Protein AF-A0A2J8LMY0-F1 (afdb_monomer)

Organism: Pan troglodytes (NCBI:txid9598)

Structure (mmCIF, N/CA/C/O backbone):
data_AF-A0A2J8LMY0-F1
#
_entry.id   AF-A0A2J8LMY0-F1
#
loop_
_atom_site.group_PDB
_atom_site.id
_atom_site.type_symbol
_atom_site.label_atom_id
_atom_site.label_alt_id
_atom_site.label_comp_id
_atom_site.label_asym_id
_atom_site.label_entity_id
_atom_site.label_seq_id
_atom_site.pdbx_PDB_ins_code
_atom_site.Cartn_x
_atom_site.Cartn_y
_atom_site.Cartn_z
_atom_site.occupancy
_atom_site.B_iso_or_equiv
_atom_site.auth_seq_id
_atom_site.auth_comp_id
_atom_site.auth_asym_id
_atom_site.auth_atom_id
_atom_site.pdbx_PDB_model_num
ATOM 1 N N . LEU A 1 1 ? -18.536 -4.451 24.486 1.00 71.19 1 LEU A N 1
ATOM 2 C CA . LEU A 1 1 ? -19.064 -3.081 24.301 1.00 71.19 1 LEU A CA 1
ATOM 3 C C . LEU A 1 1 ? -20.435 -3.113 23.632 1.00 71.19 1 LEU A C 1
ATOM 5 O O . LEU A 1 1 ? -21.391 -2.897 24.360 1.00 71.19 1 LEU A O 1
ATOM 9 N N . ARG A 1 2 ? -20.565 -3.546 22.365 1.00 78.44 2 ARG A N 1
ATOM 10 C CA . ARG A 1 2 ? -21.848 -3.739 21.642 1.00 78.44 2 ARG A CA 1
ATOM 11 C C . ARG A 1 2 ? -23.049 -4.192 22.504 1.00 78.44 2 ARG A C 1
ATOM 13 O O . ARG A 1 2 ? -24.012 -3.458 22.658 1.00 78.44 2 ARG A O 1
ATOM 20 N N . ARG A 1 3 ? -22.959 -5.348 23.184 1.00 76.62 3 ARG A N 1
ATOM 21 C CA . ARG A 1 3 ? -24.038 -5.885 24.060 1.00 76.62 3 ARG A CA 1
ATOM 22 C C . ARG A 1 3 ? -24.478 -4.977 25.230 1.00 76.62 3 ARG A C 1
ATOM 24 O O . ARG A 1 3 ? -25.461 -5.299 25.881 1.00 76.62 3 ARG A O 1
ATOM 31 N N . ARG A 1 4 ? -23.727 -3.919 25.552 1.00 79.25 4 ARG A N 1
ATOM 32 C CA . ARG A 1 4 ? -23.955 -3.019 26.699 1.00 79.25 4 ARG A CA 1
ATOM 33 C C . ARG A 1 4 ? -24.312 -1.586 26.284 1.00 79.25 4 ARG A C 1
ATOM 35 O O . ARG A 1 4 ? -24.899 -0.878 27.088 1.00 79.25 4 ARG A O 1
ATOM 42 N N . PHE A 1 5 ? -23.958 -1.179 25.062 1.00 80.38 5 PHE A N 1
ATOM 43 C CA . PHE A 1 5 ? -24.133 0.191 24.558 1.00 80.38 5 PHE A CA 1
ATOM 44 C C . PHE A 1 5 ? -24.892 0.273 23.220 1.00 80.38 5 PHE A C 1
ATOM 46 O O . PHE A 1 5 ? -25.128 1.369 22.735 1.00 80.38 5 PHE A O 1
ATOM 53 N N . GLY A 1 6 ? -25.298 -0.862 22.639 1.00 85.31 6 GLY A N 1
ATOM 54 C CA . GLY A 1 6 ? -26.011 -0.919 21.362 1.00 85.31 6 GLY A CA 1
ATOM 55 C C . GLY A 1 6 ? -25.098 -1.157 20.158 1.00 85.31 6 GLY A C 1
ATOM 56 O O . GLY A 1 6 ? -23.914 -1.478 20.293 1.00 85.31 6 GLY A O 1
ATOM 57 N N . ASP A 1 7 ? -25.677 -1.036 18.964 1.00 83.94 7 ASP A N 1
ATOM 58 C CA . ASP A 1 7 ? -24.984 -1.276 17.693 1.00 83.94 7 ASP A CA 1
ATOM 59 C C . ASP A 1 7 ? -24.100 -0.096 17.251 1.00 83.94 7 ASP A C 1
ATOM 61 O O . ASP A 1 7 ? -23.117 -0.305 16.540 1.00 83.94 7 ASP A O 1
ATOM 65 N N . VAL A 1 8 ? -24.370 1.111 17.754 1.00 86.25 8 VAL A N 1
ATOM 66 C CA . VAL A 1 8 ? -23.544 2.314 17.575 1.00 86.25 8 VAL A CA 1
ATOM 67 C C . VAL A 1 8 ? -23.134 2.827 18.953 1.00 86.25 8 VAL A C 1
ATOM 69 O O . VAL A 1 8 ? -23.997 3.089 19.787 1.00 86.25 8 VAL A O 1
ATOM 72 N N . PHE A 1 9 ? -21.831 2.956 19.216 1.00 82.25 9 PHE A N 1
ATOM 73 C CA . PHE A 1 9 ? -21.328 3.504 20.482 1.00 82.25 9 PHE A CA 1
ATOM 74 C C . PHE A 1 9 ? -19.985 4.223 20.314 1.00 82.25 9 PHE A C 1
ATOM 76 O O . PHE A 1 9 ? -19.167 3.843 19.477 1.00 82.25 9 PHE A O 1
ATOM 83 N N . SER A 1 10 ? -19.737 5.232 21.148 1.00 85.00 10 SER A N 1
ATOM 84 C CA . SER A 1 10 ? -18.502 6.027 21.127 1.00 85.00 10 SER A CA 1
ATOM 85 C C . SER A 1 10 ? -17.436 5.481 22.080 1.00 85.00 10 SER A C 1
ATOM 87 O O . SER A 1 10 ? -17.744 4.955 23.151 1.00 85.00 10 SER A O 1
ATOM 89 N N . LEU A 1 11 ? -16.172 5.651 21.701 1.00 83.88 11 LEU A N 1
ATOM 90 C CA . LEU A 1 11 ? -14.970 5.399 22.490 1.00 83.88 11 LEU A CA 1
ATOM 91 C C . LEU A 1 11 ? -13.995 6.568 22.329 1.00 83.88 11 LEU A C 1
ATOM 93 O O . LEU A 1 11 ? -13.991 7.241 21.304 1.00 83.88 11 LEU A O 1
ATOM 97 N N . GLN A 1 12 ? -13.119 6.754 23.311 1.00 79.00 12 GLN A N 1
ATOM 98 C CA . GLN A 1 12 ? -11.957 7.628 23.192 1.00 79.00 12 GLN A CA 1
ATOM 99 C C . GLN A 1 12 ? -10.712 6.740 23.080 1.00 79.00 12 GLN A C 1
ATOM 101 O O . GLN A 1 12 ? -10.361 6.055 24.042 1.00 79.00 12 GLN A O 1
ATOM 106 N N . LEU A 1 13 ? -10.072 6.709 21.908 1.00 71.25 13 LEU A N 1
ATOM 107 C CA . LEU A 1 13 ? -8.829 5.968 21.684 1.00 71.25 13 LEU A CA 1
ATOM 108 C C . LEU A 1 13 ? -7.667 6.963 21.666 1.00 71.25 13 LEU A C 1
ATOM 110 O O . LEU A 1 13 ? -7.451 7.686 20.695 1.00 71.25 13 LEU A O 1
ATOM 114 N N . ALA A 1 14 ? -6.963 7.027 22.798 1.00 77.69 14 ALA A N 1
ATOM 115 C CA . ALA A 1 14 ? -5.993 8.070 23.114 1.00 77.69 14 ALA A CA 1
ATOM 116 C C . ALA A 1 14 ? -6.590 9.485 22.916 1.00 77.69 14 ALA A C 1
ATOM 118 O O . ALA A 1 14 ? -7.477 9.901 23.660 1.00 77.69 14 ALA A O 1
ATOM 119 N N . TRP A 1 15 ? -6.130 10.219 21.911 1.00 74.75 15 TRP A N 1
ATOM 120 C CA . TRP A 1 15 ? -6.537 11.588 21.547 1.00 74.75 15 TRP A CA 1
ATOM 121 C C . TRP A 1 15 ? -7.682 11.615 20.524 1.00 74.75 15 TRP A C 1
ATOM 123 O O . TRP A 1 15 ? -8.312 12.655 20.352 1.00 74.75 15 TRP A O 1
ATOM 133 N N . THR A 1 16 ? -8.000 10.484 19.891 1.00 67.25 16 THR A N 1
ATOM 134 C CA . THR A 1 16 ? -8.995 10.408 18.817 1.00 67.25 16 THR A CA 1
ATOM 135 C C . THR A 1 16 ? -10.337 9.880 19.344 1.00 67.25 16 THR A C 1
ATOM 137 O O . THR A 1 16 ? -10.394 8.743 19.831 1.00 67.25 16 THR A O 1
ATOM 140 N N . PRO A 1 17 ? -11.441 10.645 19.237 1.00 77.88 17 PRO A N 1
ATOM 141 C CA . PRO A 1 17 ? -12.780 10.109 19.455 1.00 77.88 17 PRO A CA 1
ATOM 142 C C . PRO A 1 17 ? -13.155 9.176 18.294 1.00 77.88 17 PRO A C 1
ATOM 144 O O . PRO A 1 17 ? -12.986 9.518 17.126 1.00 77.88 17 PRO A O 1
ATOM 147 N N . VAL A 1 18 ? -13.662 7.985 18.609 1.00 79.69 18 VAL A N 1
ATOM 148 C CA . VAL A 1 18 ? -13.985 6.931 17.637 1.00 79.69 18 VAL A CA 1
ATOM 149 C C . VAL A 1 18 ? -15.400 6.420 17.882 1.00 79.69 18 VAL A C 1
ATOM 151 O O . VAL A 1 18 ? -15.721 5.963 18.977 1.00 79.69 18 VAL A O 1
ATOM 154 N N . VAL A 1 19 ? -16.244 6.440 16.851 1.00 82.25 19 VAL A N 1
ATOM 155 C CA . VAL A 1 19 ? -17.565 5.797 16.878 1.00 82.25 19 VAL A CA 1
ATOM 156 C C . VAL A 1 19 ? -17.452 4.404 16.265 1.00 82.25 19 VAL A C 1
ATOM 158 O O . VAL A 1 19 ? -16.944 4.238 15.159 1.00 82.25 19 VAL A O 1
ATOM 161 N N . VAL A 1 20 ? -17.918 3.387 16.987 1.00 82.31 20 VAL A N 1
ATOM 162 C CA . VAL A 1 20 ? -17.894 1.990 16.543 1.00 82.31 20 VAL A CA 1
ATOM 163 C C . VAL A 1 20 ? -19.278 1.596 16.037 1.00 82.31 20 VAL A C 1
ATOM 165 O O . VAL A 1 20 ? -20.226 1.490 16.816 1.00 82.31 20 VAL A O 1
ATOM 168 N N . LEU A 1 21 ? -19.371 1.336 14.734 1.00 82.69 21 LEU A N 1
ATOM 169 C CA . LEU A 1 21 ? -20.570 0.838 14.060 1.00 82.69 21 LEU A CA 1
ATOM 170 C C . LEU A 1 21 ? -20.551 -0.695 14.013 1.00 82.69 21 LEU A C 1
ATOM 172 O O . LEU A 1 21 ? -19.545 -1.301 13.645 1.00 82.69 21 LEU A O 1
ATOM 176 N N . ASN A 1 22 ? -21.659 -1.340 14.378 1.00 78.75 22 ASN A N 1
ATOM 177 C CA . ASN A 1 22 ? -21.766 -2.796 14.453 1.00 78.75 22 ASN A CA 1
ATOM 178 C C . ASN A 1 22 ? -23.046 -3.281 13.766 1.00 78.75 22 ASN A C 1
ATOM 180 O O . ASN A 1 22 ? -24.130 -2.782 14.037 1.00 78.75 22 ASN A O 1
ATOM 184 N N . GLY A 1 23 ? -22.938 -4.343 12.965 1.00 85.12 23 GLY A N 1
ATOM 185 C CA . GLY A 1 23 ? -24.090 -4.942 12.285 1.00 85.12 23 GLY A CA 1
ATOM 186 C C . GLY A 1 23 ? -24.435 -4.265 10.955 1.00 85.12 23 GLY A C 1
ATOM 187 O O . GLY A 1 23 ? -24.073 -3.122 10.695 1.00 85.12 23 GLY A O 1
ATOM 188 N N . LEU A 1 24 ? -25.120 -5.013 10.084 1.00 84.00 24 LEU A N 1
ATOM 189 C CA . LEU A 1 24 ? -25.311 -4.628 8.682 1.00 84.00 24 LEU A CA 1
ATOM 190 C C . LEU A 1 24 ? -26.118 -3.333 8.512 1.00 84.00 24 LEU A C 1
ATOM 192 O O . LEU A 1 24 ? -25.808 -2.564 7.611 1.00 84.00 24 LEU A O 1
ATOM 196 N N . ALA A 1 25 ? -27.112 -3.082 9.372 1.00 83.25 25 ALA A N 1
ATOM 197 C CA . ALA A 1 25 ? -27.933 -1.872 9.310 1.00 83.25 25 ALA A CA 1
ATOM 198 C C . ALA A 1 25 ? -27.085 -0.608 9.528 1.00 83.25 25 ALA A C 1
ATOM 200 O O . ALA A 1 25 ? -26.950 0.180 8.600 1.00 83.25 25 ALA A O 1
ATOM 201 N N . ALA A 1 26 ? -26.421 -0.484 10.683 1.00 79.12 26 ALA A N 1
ATOM 202 C CA . ALA A 1 26 ? -25.583 0.673 11.014 1.00 79.12 26 ALA A CA 1
ATOM 203 C C . ALA A 1 26 ? -24.403 0.865 10.041 1.00 79.12 26 ALA A C 1
AT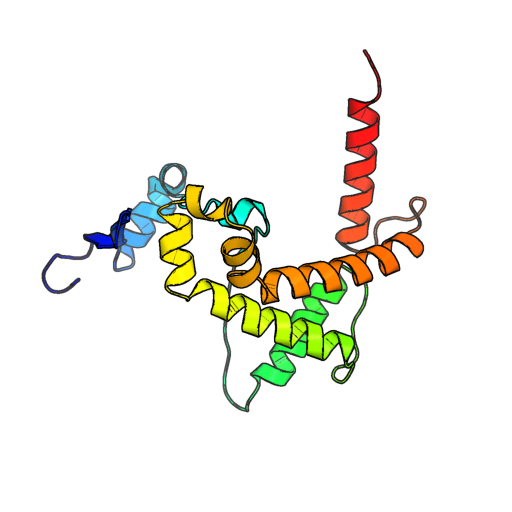OM 205 O O . ALA A 1 26 ? -24.057 1.991 9.694 1.00 79.12 26 ALA A O 1
ATOM 206 N N . VAL A 1 27 ? -23.792 -0.229 9.566 1.00 80.62 27 VAL A N 1
ATOM 207 C CA . VAL A 1 27 ? -22.695 -0.163 8.583 1.00 80.62 27 VAL A CA 1
ATOM 208 C C . VAL A 1 27 ? -23.194 0.294 7.208 1.00 80.62 27 VAL A C 1
ATOM 210 O O . VAL A 1 27 ? -22.530 1.105 6.569 1.00 80.62 27 VAL A O 1
ATOM 213 N N . ARG A 1 28 ? -24.359 -0.186 6.747 1.00 76.19 28 ARG A N 1
ATOM 214 C CA . ARG A 1 28 ? -24.962 0.243 5.474 1.00 76.19 28 ARG A CA 1
ATOM 215 C C . ARG A 1 28 ? -25.481 1.678 5.553 1.00 76.19 28 ARG A C 1
ATOM 217 O O . ARG A 1 28 ? -25.348 2.422 4.592 1.00 76.19 28 ARG A O 1
ATOM 224 N N . GLU A 1 29 ? -26.083 2.057 6.670 1.00 73.19 29 GLU A N 1
ATOM 225 C CA . GLU A 1 29 ? -26.590 3.408 6.896 1.00 73.19 29 GLU A CA 1
ATOM 226 C C . GLU A 1 29 ? -25.455 4.433 6.833 1.00 73.19 29 GLU A C 1
ATOM 228 O O . GLU A 1 29 ? -25.534 5.362 6.037 1.00 73.19 29 GLU A O 1
ATOM 233 N N . ALA A 1 30 ? -24.350 4.201 7.545 1.00 70.25 30 ALA A N 1
ATOM 234 C CA . ALA A 1 30 ? -23.176 5.059 7.436 1.00 70.25 30 ALA A CA 1
ATOM 235 C C . ALA A 1 30 ? -22.546 5.010 6.032 1.00 70.25 30 ALA A C 1
ATOM 237 O O . ALA A 1 30 ? -22.542 6.013 5.335 1.00 70.25 30 ALA A O 1
ATOM 238 N N . LEU A 1 31 ? -22.063 3.845 5.583 1.00 73.06 31 LEU A N 1
ATOM 239 C CA . LEU A 1 31 ? -21.195 3.752 4.397 1.00 73.06 31 LEU A CA 1
ATOM 240 C C . LEU A 1 31 ? -21.929 3.781 3.045 1.00 73.06 31 LEU A C 1
ATOM 242 O O . LEU A 1 31 ? -21.271 3.806 2.007 1.00 73.06 31 LEU A O 1
ATOM 246 N N . VAL A 1 32 ? -23.265 3.711 3.026 1.00 72.88 32 VAL A N 1
ATOM 247 C CA . VAL A 1 32 ? -24.066 3.725 1.785 1.00 72.88 32 VAL A CA 1
ATOM 248 C C . VAL A 1 32 ? -25.120 4.826 1.804 1.00 72.88 32 VAL A C 1
ATOM 250 O O . VAL A 1 32 ? -25.211 5.562 0.829 1.00 72.88 32 VAL A O 1
ATOM 253 N N . THR A 1 33 ? -25.908 4.970 2.877 1.00 72.69 33 THR A N 1
ATOM 254 C CA . THR A 1 33 ? -26.909 6.055 2.950 1.00 72.69 33 THR A CA 1
ATOM 255 C C . THR A 1 33 ? -26.243 7.415 3.189 1.00 72.69 33 THR A C 1
ATOM 257 O O . THR A 1 33 ? -26.627 8.388 2.553 1.00 72.69 33 THR A O 1
ATOM 260 N N . HIS A 1 34 ? -25.211 7.465 4.037 1.00 70.81 34 HIS A N 1
ATOM 261 C CA . HIS A 1 34 ? -24.380 8.646 4.313 1.00 70.81 34 HIS A CA 1
ATOM 262 C C . HIS A 1 34 ? -22.960 8.493 3.739 1.00 70.81 34 HIS A C 1
ATOM 264 O O . HIS A 1 34 ? -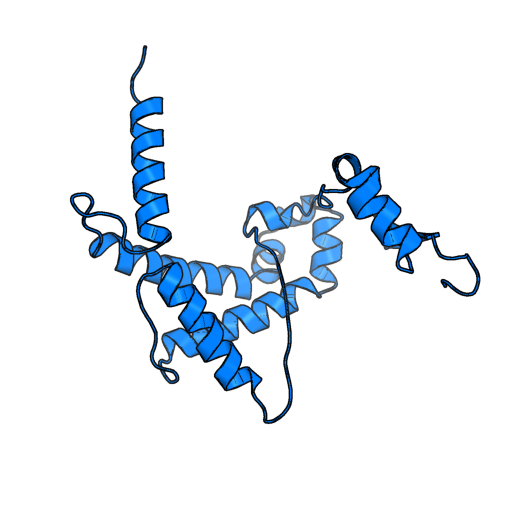21.972 8.921 4.337 1.00 70.81 34 HIS A O 1
ATOM 270 N N . GLY A 1 35 ? -22.837 7.833 2.580 1.00 58.81 35 GLY A N 1
ATOM 271 C CA . GLY A 1 35 ? -21.540 7.524 1.970 1.00 58.81 35 GLY A CA 1
ATOM 272 C C . GLY A 1 35 ? -20.714 8.770 1.629 1.00 58.81 35 GLY A C 1
ATOM 273 O O . GLY A 1 35 ? -19.502 8.761 1.819 1.00 58.81 35 GLY A O 1
ATOM 274 N N . GLU A 1 36 ? -21.363 9.855 1.196 1.00 50.91 36 GLU A N 1
ATOM 275 C CA . GLU A 1 36 ? -20.698 11.132 0.879 1.00 50.91 36 GLU A CA 1
ATOM 276 C C . GLU A 1 36 ? -20.055 11.776 2.123 1.00 50.91 36 GLU A C 1
ATOM 278 O O . GLU A 1 36 ? -18.939 12.283 2.039 1.00 50.91 36 GLU A O 1
ATOM 283 N N . ASP A 1 37 ? -20.697 11.655 3.291 1.00 54.06 37 ASP A N 1
ATOM 284 C CA . ASP A 1 37 ? -20.220 12.205 4.571 1.00 54.06 37 ASP A CA 1
ATOM 285 C C . ASP A 1 37 ? -19.213 11.292 5.304 1.00 54.06 37 ASP A C 1
ATOM 287 O O . ASP A 1 37 ? -18.608 11.696 6.298 1.00 54.06 37 ASP A O 1
ATOM 291 N N . THR A 1 38 ? -19.055 10.034 4.868 1.00 67.50 38 THR A N 1
ATOM 292 C CA . THR A 1 38 ? -18.287 8.994 5.592 1.00 67.50 38 THR A CA 1
ATOM 293 C C . THR A 1 38 ? -17.179 8.323 4.776 1.00 67.50 38 THR A C 1
ATOM 295 O O . THR A 1 38 ? -16.467 7.466 5.302 1.00 67.50 38 THR A O 1
ATOM 298 N N . ALA A 1 39 ? -16.990 8.714 3.512 1.00 60.66 39 ALA A N 1
ATOM 299 C CA . ALA A 1 39 ? -15.917 8.205 2.653 1.00 60.66 39 ALA A CA 1
ATOM 300 C C . ALA A 1 39 ? -14.509 8.715 3.030 1.00 60.66 39 ALA A C 1
ATOM 302 O O . ALA A 1 39 ? -13.512 8.154 2.560 1.00 60.66 39 ALA A O 1
ATOM 303 N N . ASP A 1 40 ? -14.416 9.767 3.849 1.00 49.19 40 ASP A N 1
ATOM 304 C CA . ASP A 1 40 ? -13.142 10.370 4.242 1.00 49.19 40 ASP A CA 1
ATOM 305 C C . ASP A 1 40 ? -12.321 9.462 5.180 1.00 49.19 40 ASP A C 1
ATOM 307 O O . ASP A 1 40 ? -12.843 8.599 5.894 1.00 49.19 40 ASP A O 1
ATOM 311 N N . ARG A 1 41 ? -10.998 9.638 5.176 1.00 54.62 41 ARG A N 1
ATOM 312 C CA . ARG A 1 41 ? -10.068 8.873 6.015 1.00 54.62 41 ARG A CA 1
ATOM 313 C C . ARG A 1 41 ? -9.527 9.762 7.131 1.00 54.62 41 ARG A C 1
ATOM 315 O O . ARG A 1 41 ? -9.116 10.883 6.847 1.00 54.62 41 ARG A O 1
ATOM 322 N N . PRO A 1 42 ? -9.419 9.261 8.379 1.00 57.72 42 PRO A N 1
ATOM 323 C CA . PRO A 1 42 ? -8.772 10.009 9.449 1.00 57.72 42 PRO A CA 1
ATOM 324 C C . PRO A 1 42 ? -7.389 10.502 9.000 1.00 57.72 42 PRO A C 1
ATOM 326 O O . PRO A 1 42 ? -6.625 9.697 8.454 1.00 57.72 42 PRO A O 1
ATOM 329 N N . PRO A 1 43 ? -7.041 11.783 9.214 1.00 52.09 43 PRO A N 1
ATOM 330 C CA . PRO A 1 43 ? -5.751 12.305 8.801 1.00 52.09 43 PRO A CA 1
ATOM 331 C C . PRO A 1 43 ? -4.649 11.583 9.574 1.00 52.09 43 PRO A C 1
ATOM 333 O O . PRO A 1 43 ? -4.510 11.737 10.786 1.00 52.09 43 PRO A O 1
ATOM 336 N N . VAL A 1 44 ? -3.854 10.793 8.857 1.00 56.00 44 VAL A N 1
ATOM 337 C CA . VAL A 1 44 ? -2.614 10.200 9.356 1.00 56.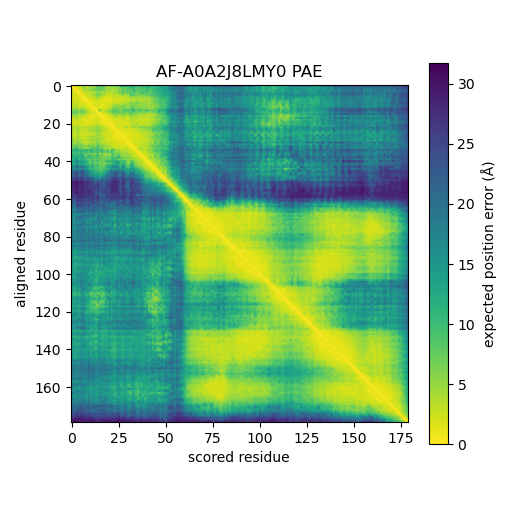00 44 VAL A CA 1
ATOM 338 C C . VAL A 1 44 ? -1.485 11.032 8.745 1.00 56.00 44 VAL A C 1
ATOM 340 O O . VAL A 1 44 ? -1.150 10.819 7.580 1.00 56.00 44 VAL A O 1
ATOM 343 N N . PRO A 1 45 ? -0.883 12.006 9.461 1.00 51.53 45 PRO A N 1
ATOM 344 C CA . PRO A 1 45 ? 0.104 12.915 8.865 1.00 51.53 45 PRO A CA 1
ATOM 345 C C . PRO A 1 45 ? 1.281 12.172 8.223 1.00 51.53 45 PRO A C 1
ATOM 347 O O . PRO A 1 45 ? 1.869 12.620 7.244 1.00 51.53 45 PRO A O 1
ATOM 350 N N . ILE A 1 46 ? 1.585 10.982 8.741 1.00 52.44 46 ILE A N 1
ATOM 351 C CA . ILE A 1 46 ? 2.686 10.144 8.283 1.00 52.44 46 ILE A CA 1
ATOM 352 C C . ILE A 1 46 ? 2.332 9.321 7.015 1.00 52.44 46 ILE A C 1
ATOM 354 O O . ILE A 1 46 ? 3.235 8.768 6.391 1.00 52.44 46 ILE A O 1
ATOM 358 N N . THR A 1 47 ? 1.064 9.249 6.569 1.00 43.53 47 THR A N 1
ATOM 359 C CA . THR A 1 47 ? 0.703 8.606 5.279 1.00 43.53 47 THR A CA 1
ATOM 360 C C . THR A 1 47 ? 0.825 9.528 4.069 1.00 43.53 47 THR A C 1
ATOM 362 O O . THR A 1 47 ? 0.751 9.028 2.949 1.00 43.53 47 THR A O 1
ATOM 365 N N . GLN A 1 48 ? 1.115 10.826 4.249 1.00 46.03 48 GLN A N 1
ATOM 366 C CA . GLN A 1 48 ? 1.556 11.702 3.145 1.00 46.03 48 GLN A CA 1
ATOM 367 C C . GLN A 1 48 ? 2.818 11.171 2.432 1.00 46.03 48 GLN A C 1
ATOM 369 O O . GLN A 1 48 ? 3.134 11.602 1.331 1.00 46.03 48 GLN A O 1
ATOM 374 N N . ILE A 1 49 ? 3.523 10.219 3.051 1.00 49.62 49 ILE A N 1
ATOM 375 C CA . ILE A 1 49 ? 4.748 9.597 2.545 1.00 49.62 49 ILE A CA 1
ATOM 376 C C . ILE A 1 49 ? 4.452 8.363 1.651 1.00 49.62 49 ILE A C 1
ATOM 378 O O . ILE A 1 49 ? 5.329 7.948 0.902 1.00 49.62 49 ILE A O 1
ATOM 382 N N . LEU A 1 50 ? 3.264 7.730 1.743 1.00 44.69 50 LEU A N 1
ATOM 383 C CA . LEU A 1 50 ? 3.125 6.272 1.498 1.00 44.69 50 LEU A CA 1
ATOM 384 C C . LEU A 1 50 ? 1.743 5.746 1.016 1.00 44.69 50 LEU A C 1
ATOM 386 O O . LEU A 1 50 ? 1.490 4.546 1.098 1.00 44.69 50 LEU A O 1
ATOM 390 N N . GLY A 1 51 ? 0.802 6.596 0.594 1.00 53.19 51 GLY A N 1
ATOM 391 C CA . GLY A 1 51 ? -0.623 6.215 0.489 1.00 53.19 51 GLY A CA 1
ATOM 392 C C . GLY A 1 51 ? -0.981 5.015 -0.421 1.00 53.19 51 GLY A C 1
ATOM 393 O O . GLY A 1 51 ? -0.660 5.046 -1.600 1.00 53.19 51 GLY A O 1
ATOM 394 N N . PHE A 1 52 ? -1.724 4.015 0.107 1.00 41.69 52 PHE A N 1
ATOM 395 C CA . PHE A 1 52 ? -2.553 3.021 -0.634 1.00 41.69 52 PHE A CA 1
ATOM 396 C C . PHE A 1 52 ? -3.532 2.209 0.282 1.00 41.69 52 PHE A C 1
ATOM 398 O O . PHE A 1 52 ? -3.596 2.452 1.488 1.00 41.69 52 PHE A O 1
ATOM 405 N N . GLY A 1 53 ? -4.344 1.279 -0.280 1.00 35.41 53 GLY A N 1
ATOM 406 C CA . GLY A 1 53 ? -5.493 0.570 0.361 1.00 35.41 53 GLY A CA 1
ATOM 407 C C . GLY A 1 53 ? -5.639 -0.965 0.078 1.00 35.41 53 GLY A C 1
ATOM 408 O O . GLY A 1 53 ? -4.753 -1.523 -0.560 1.00 35.41 53 GLY A O 1
ATOM 409 N N . PRO A 1 54 ? -6.681 -1.696 0.588 1.00 38.84 54 PRO A N 1
ATOM 410 C CA . PRO A 1 54 ? -6.438 -3.027 1.220 1.00 38.84 54 PRO A CA 1
ATOM 411 C C . PRO A 1 54 ? -7.358 -4.287 0.961 1.00 38.84 54 PRO A C 1
ATOM 413 O O . PRO A 1 54 ? -8.577 -4.162 0.960 1.00 38.84 54 PRO A O 1
ATOM 416 N N . ARG A 1 55 ? -6.744 -5.509 1.044 1.00 39.69 55 ARG A N 1
ATOM 417 C CA . ARG A 1 55 ? -7.166 -6.803 1.737 1.00 39.69 55 ARG A CA 1
ATOM 418 C C . ARG A 1 55 ? -8.296 -7.740 1.165 1.00 39.69 55 ARG A C 1
ATOM 420 O O . ARG A 1 55 ? -9.218 -7.238 0.550 1.00 39.69 55 ARG A O 1
ATOM 427 N N . SER A 1 56 ? -8.381 -9.092 1.386 1.00 36.47 56 SER A N 1
ATOM 428 C CA . SER A 1 56 ? -7.504 -10.149 2.020 1.00 36.47 56 SER A CA 1
ATOM 429 C C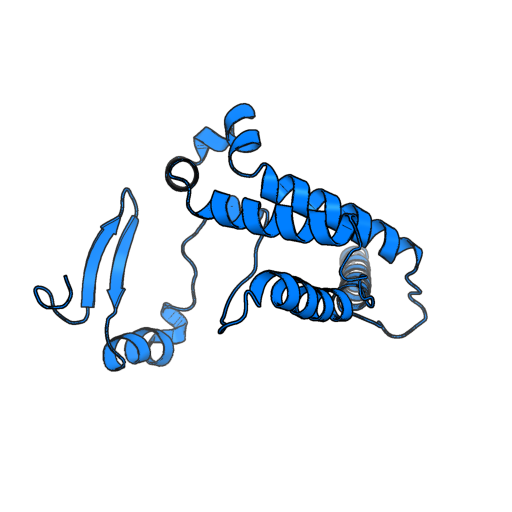 . SER A 1 56 ? -8.002 -11.652 1.965 1.00 36.47 56 SER A C 1
ATOM 431 O O . SER A 1 56 ? -9.206 -11.866 1.857 1.00 36.47 56 SER A O 1
ATOM 433 N N . GLN A 1 57 ? -7.088 -12.633 2.241 1.00 27.14 57 GLN A N 1
ATOM 434 C CA . GLN A 1 57 ? -7.230 -14.087 2.666 1.00 27.14 57 GLN A CA 1
ATOM 435 C C . GLN A 1 57 ? -7.609 -15.197 1.630 1.00 27.14 57 GLN A C 1
ATOM 437 O O . GLN A 1 57 ? -8.247 -14.887 0.637 1.00 27.14 57 GLN A O 1
ATOM 442 N N . GLY A 1 58 ? -7.322 -16.523 1.791 1.00 31.30 58 GLY A N 1
ATOM 443 C CA . GLY A 1 58 ? -6.312 -17.272 2.612 1.00 31.30 58 GLY A CA 1
ATOM 444 C C . GLY A 1 58 ? -6.744 -18.594 3.351 1.00 31.30 58 GLY A C 1
ATOM 445 O O . GLY A 1 58 ? -7.499 -18.483 4.313 1.00 31.30 58 GLY A O 1
ATOM 446 N N . ARG A 1 59 ? -6.239 -19.819 2.995 1.00 30.66 59 ARG A N 1
ATOM 447 C CA . ARG A 1 59 ? -6.309 -21.148 3.744 1.00 30.66 59 ARG A CA 1
ATOM 448 C C . ARG A 1 59 ? -5.492 -22.316 3.053 1.00 30.66 59 ARG A C 1
ATOM 450 O O . ARG A 1 59 ? -4.931 -22.039 2.000 1.00 30.66 59 ARG A O 1
ATOM 457 N N . PRO A 1 60 ? -5.291 -23.555 3.607 1.00 39.88 60 PRO A N 1
ATOM 458 C CA . PRO A 1 60 ? -4.156 -23.957 4.452 1.00 39.88 60 PRO A CA 1
ATOM 459 C C . PRO A 1 60 ? -3.176 -25.004 3.837 1.00 39.88 60 PRO A C 1
ATOM 461 O O . PRO A 1 60 ? -3.326 -26.211 4.007 1.00 39.88 60 PRO A O 1
ATOM 464 N N . PHE A 1 61 ? -2.087 -24.528 3.235 1.00 37.31 61 PHE A N 1
ATOM 465 C CA . PHE A 1 61 ? -0.747 -25.111 3.435 1.00 37.31 61 PHE A CA 1
ATOM 466 C C . PHE A 1 61 ? -0.024 -24.205 4.462 1.00 37.31 61 PHE A C 1
ATOM 468 O O . PHE A 1 61 ? -0.665 -23.788 5.428 1.00 37.31 61 PHE A O 1
ATOM 475 N N . ARG A 1 62 ? 1.222 -23.761 4.249 1.00 42.78 62 ARG A N 1
ATOM 476 C CA . ARG A 1 62 ? 1.568 -22.360 4.581 1.00 42.78 62 ARG A CA 1
ATOM 477 C C . ARG A 1 62 ? 1.561 -21.589 3.261 1.00 42.78 62 ARG A C 1
ATOM 479 O O . ARG A 1 62 ? 2.629 -21.402 2.683 1.00 42.78 62 ARG A O 1
ATOM 486 N N . PRO A 1 63 ? 0.378 -21.194 2.745 1.00 51.31 63 PRO A N 1
ATOM 487 C CA . PRO A 1 63 ? 0.283 -20.616 1.416 1.00 51.31 63 PRO A CA 1
ATOM 488 C C . PRO A 1 63 ? 1.001 -19.289 1.342 1.00 51.31 63 PRO A C 1
ATOM 490 O O . PRO A 1 63 ? 1.535 -18.978 0.296 1.00 51.31 63 PRO A O 1
ATOM 493 N N . ASN A 1 64 ? 1.023 -18.547 2.450 1.00 52.81 64 ASN A N 1
ATOM 494 C CA . ASN A 1 64 ? 1.483 -17.171 2.559 1.00 52.81 64 ASN A CA 1
ATOM 495 C C . ASN A 1 64 ? 2.795 -16.952 1.793 1.00 52.81 64 ASN A C 1
ATOM 497 O O . ASN A 1 64 ? 2.814 -16.144 0.887 1.00 52.81 64 ASN A O 1
ATOM 501 N N . GLY A 1 65 ? 3.836 -17.766 2.000 1.00 57.34 65 GLY A N 1
ATOM 502 C CA . GLY A 1 65 ? 5.097 -17.603 1.262 1.00 57.34 65 GLY A CA 1
ATOM 503 C C . GLY A 1 65 ? 4.990 -17.745 -0.268 1.00 57.34 65 GLY A C 1
ATOM 504 O O . GLY A 1 65 ? 5.751 -17.109 -0.982 1.00 57.34 65 GLY A O 1
ATOM 505 N N . LEU A 1 66 ? 4.058 -18.548 -0.790 1.00 59.88 66 LEU A N 1
ATOM 506 C CA . LEU A 1 66 ? 3.813 -18.722 -2.230 1.00 59.88 66 LEU A CA 1
ATOM 507 C C . LEU A 1 66 ? 2.705 -17.801 -2.769 1.00 59.88 66 LEU A C 1
ATOM 509 O O . LEU A 1 66 ? 2.769 -17.402 -3.925 1.00 59.88 66 LEU A O 1
ATOM 513 N N . LEU A 1 67 ? 1.716 -17.434 -1.950 1.00 62.78 67 LEU A N 1
ATOM 514 C CA . LEU A 1 67 ? 0.675 -16.462 -2.284 1.00 62.78 67 LEU A CA 1
ATOM 515 C C . LEU A 1 67 ? 1.229 -15.041 -2.276 1.00 62.78 67 LEU A C 1
ATOM 517 O O . LEU A 1 67 ? 0.942 -14.298 -3.200 1.00 62.78 67 LEU A O 1
ATOM 521 N N . ASP A 1 68 ? 2.050 -14.676 -1.295 1.00 64.62 68 ASP A N 1
ATOM 522 C CA . ASP A 1 68 ? 2.704 -13.370 -1.225 1.00 64.62 68 ASP A CA 1
ATOM 523 C C . ASP A 1 68 ? 3.614 -13.194 -2.450 1.00 64.62 68 ASP A C 1
ATOM 525 O O . ASP A 1 68 ? 3.553 -12.153 -3.100 1.00 64.62 68 ASP A O 1
ATOM 529 N N . LYS A 1 69 ? 4.344 -14.248 -2.858 1.00 71.62 69 LYS A N 1
ATOM 530 C CA . LYS A 1 69 ? 5.083 -14.297 -4.133 1.00 71.62 69 LYS A CA 1
ATOM 531 C C . LYS A 1 69 ? 4.152 -14.192 -5.353 1.00 71.62 69 LYS A C 1
ATOM 533 O O . LYS A 1 69 ? 4.378 -13.356 -6.221 1.00 71.62 69 LYS A O 1
ATOM 538 N N . ALA A 1 70 ? 3.089 -14.995 -5.438 1.00 71.94 70 ALA A N 1
ATOM 539 C CA . ALA A 1 70 ? 2.187 -15.014 -6.595 1.00 71.94 70 ALA A CA 1
ATOM 540 C C . ALA A 1 70 ? 1.412 -13.697 -6.783 1.00 71.94 70 ALA A C 1
ATOM 542 O O . ALA A 1 70 ? 1.370 -13.155 -7.886 1.00 71.94 70 ALA A O 1
ATOM 543 N N . VAL A 1 71 ? 0.823 -13.168 -5.709 1.00 77.75 71 VAL A N 1
ATOM 544 C CA . VAL A 1 71 ? 0.066 -11.909 -5.688 1.00 77.75 71 VAL A CA 1
ATOM 545 C C . VAL A 1 71 ? 0.997 -10.739 -5.965 1.00 77.75 71 VAL A C 1
ATOM 547 O O . VAL A 1 71 ? 0.685 -9.920 -6.825 1.00 77.75 71 VAL A O 1
ATOM 550 N N . SER A 1 72 ? 2.173 -10.689 -5.335 1.00 77.88 72 SER A N 1
ATOM 551 C CA . SER A 1 72 ? 3.149 -9.632 -5.624 1.00 77.88 72 SER A CA 1
ATOM 552 C C . SER A 1 72 ? 3.676 -9.708 -7.056 1.00 77.88 72 SER A C 1
ATOM 554 O O . SER A 1 72 ? 3.934 -8.666 -7.639 1.00 77.88 72 SER A O 1
ATOM 556 N N . ASN A 1 73 ? 3.738 -10.894 -7.674 1.00 83.06 73 ASN A N 1
ATOM 557 C CA . ASN A 1 73 ? 4.019 -11.026 -9.107 1.00 83.06 73 ASN A CA 1
ATOM 558 C C . ASN A 1 73 ? 2.858 -10.594 -10.013 1.00 83.06 73 ASN A C 1
ATOM 560 O O . ASN A 1 73 ? 3.106 -10.162 -11.134 1.00 83.06 73 ASN A O 1
ATOM 564 N N . VAL A 1 74 ? 1.600 -10.694 -9.572 1.00 86.50 74 VAL A N 1
ATOM 565 C CA . VAL A 1 74 ? 0.464 -10.097 -10.298 1.00 86.50 74 VAL A CA 1
ATOM 566 C C . VAL A 1 74 ? 0.541 -8.574 -10.228 1.00 86.50 74 VAL A C 1
ATOM 568 O O . VAL A 1 74 ? 0.412 -7.928 -11.264 1.00 86.50 74 VAL A O 1
ATOM 571 N N . ILE A 1 75 ? 0.825 -8.008 -9.049 1.00 85.38 75 ILE A N 1
ATOM 572 C CA . ILE A 1 75 ? 1.027 -6.562 -8.888 1.00 85.38 75 ILE A CA 1
ATOM 573 C C . ILE A 1 75 ? 2.238 -6.095 -9.703 1.00 85.38 75 ILE A C 1
ATOM 575 O O . ILE A 1 75 ? 2.076 -5.215 -10.535 1.00 85.38 75 ILE A O 1
ATOM 579 N N . ALA A 1 76 ? 3.406 -6.729 -9.571 1.00 83.19 76 ALA A N 1
ATOM 580 C CA . ALA A 1 76 ? 4.612 -6.381 -10.329 1.00 83.19 76 ALA A CA 1
ATOM 581 C C . ALA A 1 76 ? 4.431 -6.504 -11.851 1.00 83.19 76 ALA A C 1
ATOM 583 O O . ALA A 1 76 ? 4.968 -5.690 -12.597 1.00 83.19 76 ALA A O 1
ATOM 584 N N . SER A 1 77 ? 3.631 -7.471 -12.317 1.00 86.31 77 SER A N 1
ATOM 585 C CA . SER A 1 77 ? 3.292 -7.620 -13.737 1.00 86.31 77 SER A CA 1
ATOM 586 C C . SER A 1 77 ? 2.355 -6.521 -14.246 1.00 86.31 77 SER A C 1
ATOM 588 O O . SER A 1 77 ? 2.300 -6.324 -15.454 1.00 86.31 77 SER A O 1
ATOM 590 N N . LEU A 1 78 ? 1.609 -5.853 -13.361 1.00 88.06 78 LEU A N 1
ATOM 591 C CA . LEU A 1 78 ? 0.684 -4.762 -13.682 1.00 88.06 78 LEU A CA 1
ATOM 592 C C . LEU A 1 78 ? 1.317 -3.379 -13.472 1.00 88.06 78 LEU A C 1
ATOM 594 O O . LEU A 1 78 ? 0.988 -2.448 -14.200 1.00 88.06 78 LEU A O 1
ATOM 598 N N . THR A 1 79 ? 2.210 -3.232 -12.491 1.00 83.06 79 THR A N 1
ATOM 599 C CA . THR A 1 79 ? 2.925 -1.980 -12.220 1.00 83.06 79 THR A CA 1
ATOM 600 C C . THR A 1 79 ? 4.193 -1.862 -13.047 1.00 83.06 79 THR A C 1
ATOM 602 O O . THR A 1 79 ? 4.418 -0.820 -13.633 1.00 83.06 79 THR A O 1
ATOM 605 N N . CYS A 1 80 ? 5.005 -2.919 -13.115 1.00 83.00 80 CYS A N 1
ATOM 606 C CA . CYS A 1 80 ? 6.360 -2.885 -13.670 1.00 83.00 80 CYS A CA 1
ATOM 607 C C . CYS A 1 80 ? 6.543 -3.799 -14.895 1.00 83.00 80 CYS A C 1
ATOM 609 O O . CYS A 1 80 ? 7.671 -4.214 -15.168 1.00 83.00 80 CYS A O 1
ATOM 611 N N . GLY A 1 81 ? 5.447 -4.230 -15.532 1.00 83.94 81 GLY A N 1
ATOM 612 C CA . GLY A 1 81 ? 5.448 -5.046 -16.755 1.00 83.94 81 GLY A CA 1
ATOM 613 C C . GLY A 1 81 ? 6.096 -6.434 -16.639 1.00 83.94 81 GLY A C 1
ATOM 614 O O . GLY A 1 81 ? 6.149 -7.177 -17.619 1.00 83.94 81 GLY A O 1
ATOM 615 N N . ARG A 1 82 ? 6.597 -6.818 -15.455 1.00 84.81 82 ARG A N 1
ATOM 616 C CA . ARG A 1 82 ? 7.492 -7.969 -15.271 1.00 84.81 82 ARG A CA 1
ATOM 617 C C . ARG A 1 82 ? 7.140 -8.823 -14.061 1.00 84.81 82 ARG A C 1
ATOM 619 O O . ARG A 1 82 ? 6.524 -8.373 -13.100 1.00 84.81 82 ARG A O 1
ATOM 626 N N . ARG A 1 83 ? 7.592 -10.074 -14.094 1.00 83.25 83 ARG A N 1
ATOM 627 C CA . ARG A 1 83 ? 7.495 -11.027 -12.981 1.00 83.25 83 ARG A CA 1
ATOM 628 C C . ARG A 1 83 ? 8.892 -11.340 -12.467 1.00 83.25 83 ARG A C 1
ATOM 630 O O . ARG A 1 83 ? 9.845 -11.360 -13.239 1.00 83.25 83 ARG A O 1
ATOM 637 N N . PHE A 1 84 ? 8.991 -11.571 -11.170 1.00 83.81 84 PHE A N 1
ATOM 638 C CA . PHE A 1 84 ? 10.202 -12.015 -10.499 1.00 83.81 84 PHE A CA 1
ATOM 639 C C . PHE A 1 84 ? 10.181 -13.532 -10.342 1.00 83.81 84 PHE A C 1
ATOM 641 O O . PHE A 1 84 ? 9.118 -14.127 -10.141 1.00 83.81 84 PHE A O 1
ATOM 648 N N . GLU A 1 85 ? 11.352 -14.160 -10.372 1.00 78.44 85 GLU A N 1
ATOM 649 C CA . GLU A 1 85 ? 11.450 -15.553 -9.955 1.00 78.44 85 GLU A CA 1
ATOM 650 C C . GLU A 1 85 ? 11.113 -15.687 -8.472 1.00 78.44 85 GLU A C 1
ATOM 652 O O . GLU A 1 85 ? 11.426 -14.820 -7.653 1.00 78.44 85 GLU A O 1
ATOM 657 N N . TYR A 1 86 ? 10.463 -16.791 -8.111 1.00 72.38 86 TYR A N 1
ATOM 658 C CA . TYR A 1 86 ? 9.994 -16.993 -6.741 1.00 72.38 86 TYR A CA 1
ATOM 659 C C . TYR A 1 86 ? 11.132 -17.026 -5.721 1.00 72.38 86 TYR A C 1
ATOM 661 O O . TYR A 1 86 ? 10.898 -16.674 -4.566 1.00 72.38 86 TYR A O 1
ATOM 669 N N . ASP A 1 87 ? 12.346 -17.378 -6.133 1.00 74.81 87 ASP A N 1
ATOM 670 C CA . ASP A 1 87 ? 13.523 -17.407 -5.266 1.00 74.81 87 ASP A CA 1
ATOM 671 C C . ASP A 1 87 ? 14.540 -16.290 -5.594 1.00 74.81 87 ASP A C 1
ATOM 673 O O . ASP A 1 87 ? 15.676 -16.336 -5.126 1.00 74.81 87 ASP A O 1
ATOM 677 N N . ASP A 1 88 ? 14.136 -15.250 -6.348 1.00 83.31 88 ASP A N 1
ATOM 678 C CA . ASP A 1 88 ? 14.952 -14.040 -6.552 1.00 83.31 88 ASP A CA 1
ATOM 679 C C . ASP A 1 88 ? 15.187 -13.342 -5.192 1.00 83.31 88 ASP A C 1
ATOM 681 O O . ASP A 1 88 ? 14.225 -12.900 -4.550 1.00 83.31 88 ASP A O 1
ATOM 685 N N . PRO A 1 89 ? 16.444 -13.188 -4.730 1.00 84.81 89 PRO A N 1
ATOM 686 C CA . PRO A 1 89 ? 16.743 -12.582 -3.435 1.00 84.81 89 PRO A CA 1
ATOM 687 C C . PRO A 1 89 ? 16.296 -11.117 -3.334 1.00 84.81 89 PRO A C 1
ATOM 689 O O . PRO A 1 89 ? 15.975 -10.659 -2.237 1.00 84.81 89 PRO A O 1
ATOM 692 N N . ARG A 1 90 ? 16.215 -10.377 -4.451 1.00 86.44 90 ARG A N 1
ATOM 693 C CA . ARG A 1 90 ? 15.654 -9.017 -4.470 1.00 86.44 90 ARG A CA 1
ATOM 694 C C . ARG A 1 90 ? 14.159 -9.065 -4.188 1.00 86.44 90 ARG A C 1
ATOM 696 O O . ARG A 1 90 ? 13.676 -8.306 -3.353 1.00 86.44 90 ARG A O 1
ATOM 703 N N . PHE A 1 91 ? 13.439 -9.983 -4.825 1.00 80.31 91 PHE A N 1
ATOM 704 C CA . PHE A 1 91 ? 12.002 -10.152 -4.621 1.00 80.31 91 PHE A CA 1
ATOM 705 C C . PHE A 1 91 ? 11.677 -10.626 -3.201 1.00 80.31 91 PHE A C 1
ATOM 707 O O . PHE A 1 91 ? 10.820 -10.045 -2.541 1.00 80.31 91 PHE A O 1
ATOM 714 N N . LEU A 1 92 ? 12.427 -11.602 -2.683 1.00 80.81 92 LEU A N 1
ATOM 715 C CA . LEU A 1 92 ? 12.306 -12.064 -1.299 1.00 80.81 92 LEU A CA 1
ATOM 716 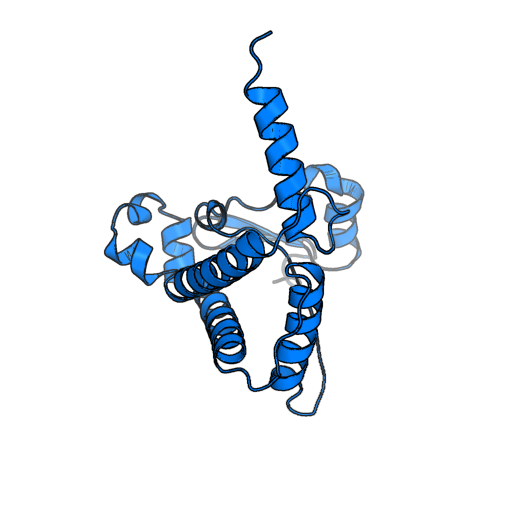C C . LEU A 1 92 ? 12.556 -10.933 -0.288 1.00 80.81 92 LEU A C 1
ATOM 718 O O . LEU A 1 92 ? 11.773 -10.771 0.645 1.00 80.81 92 LEU A O 1
ATOM 722 N N . ARG A 1 93 ? 13.590 -10.106 -0.500 1.00 87.31 93 ARG A N 1
ATOM 723 C CA . ARG A 1 93 ? 13.866 -8.923 0.335 1.00 87.31 93 ARG A CA 1
ATOM 724 C C . ARG A 1 93 ? 12.751 -7.879 0.250 1.00 87.31 93 ARG A C 1
ATOM 726 O O . ARG A 1 93 ? 12.388 -7.302 1.268 1.00 87.31 93 ARG A O 1
ATOM 733 N N . LEU A 1 94 ? 12.186 -7.656 -0.937 1.00 84.50 94 LEU A N 1
ATOM 734 C CA . LEU A 1 94 ? 11.079 -6.720 -1.137 1.00 84.50 94 LEU A CA 1
ATOM 735 C C . LEU A 1 94 ? 9.820 -7.176 -0.372 1.00 84.50 94 LEU A C 1
ATOM 737 O O . LEU A 1 94 ? 9.163 -6.359 0.271 1.00 84.50 9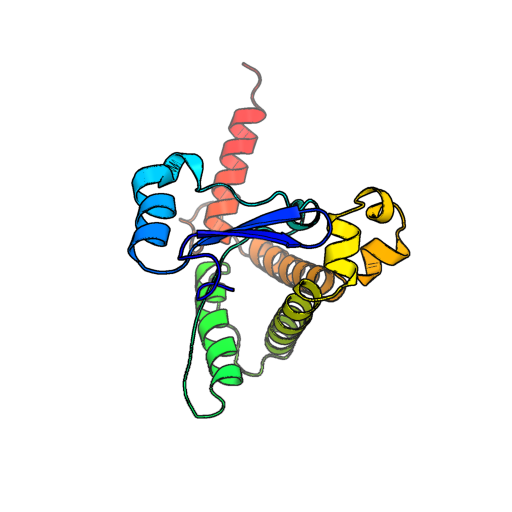4 LEU A O 1
ATOM 741 N N . LEU A 1 95 ? 9.526 -8.482 -0.379 1.00 78.81 95 LEU A N 1
ATOM 742 C CA . LEU A 1 95 ? 8.439 -9.088 0.401 1.00 78.81 95 LEU A CA 1
ATOM 743 C C . LEU A 1 95 ? 8.678 -8.991 1.918 1.00 78.81 95 LEU A C 1
ATOM 745 O O . LEU A 1 95 ? 7.760 -8.638 2.655 1.00 78.81 95 LEU A O 1
ATOM 749 N N . ASP A 1 96 ? 9.897 -9.269 2.385 1.00 82.56 96 ASP A N 1
ATOM 750 C CA . ASP A 1 96 ? 10.271 -9.188 3.806 1.00 82.56 96 ASP A CA 1
ATOM 751 C C . ASP A 1 96 ? 10.163 -7.748 4.340 1.00 82.56 96 ASP A C 1
ATOM 753 O O . ASP A 1 96 ? 9.509 -7.495 5.353 1.00 82.56 96 ASP A O 1
ATOM 757 N N . LEU A 1 97 ? 10.685 -6.769 3.589 1.00 85.06 97 LEU A N 1
ATOM 758 C CA . LEU A 1 97 ? 10.558 -5.345 3.913 1.00 85.06 97 LEU A CA 1
ATOM 759 C C . LEU A 1 97 ? 9.095 -4.870 3.921 1.00 85.06 97 LEU A C 1
ATOM 761 O O . LEU A 1 97 ? 8.730 -4.056 4.771 1.00 85.06 97 LEU A O 1
ATOM 765 N N . ALA A 1 98 ? 8.240 -5.398 3.037 1.00 79.62 98 ALA A N 1
ATOM 766 C CA . ALA A 1 98 ? 6.802 -5.127 3.065 1.00 79.62 98 ALA A CA 1
ATOM 767 C C . ALA A 1 98 ? 6.120 -5.723 4.311 1.00 79.62 98 ALA A C 1
ATOM 769 O O . ALA A 1 98 ? 5.286 -5.064 4.938 1.00 79.62 98 ALA A O 1
ATOM 770 N N . GLN A 1 99 ? 6.478 -6.952 4.703 1.00 76.25 99 GLN A N 1
ATOM 771 C CA . GLN A 1 99 ? 5.929 -7.610 5.892 1.00 76.25 99 GLN A CA 1
ATOM 772 C C . GLN A 1 99 ? 6.379 -6.933 7.198 1.00 76.25 99 GLN A C 1
ATOM 774 O O . GLN A 1 99 ? 5.555 -6.735 8.092 1.00 76.25 99 GLN A O 1
ATOM 779 N N . GLU A 1 100 ? 7.649 -6.541 7.322 1.00 82.81 100 GLU A N 1
ATOM 780 C CA . GLU A 1 100 ? 8.148 -5.783 8.478 1.00 82.81 100 GLU A CA 1
ATOM 781 C C . GLU A 1 100 ? 7.602 -4.345 8.499 1.00 82.81 100 GLU A C 1
ATOM 783 O O . GLU A 1 100 ? 7.163 -3.866 9.547 1.00 82.81 100 GLU A O 1
ATOM 788 N N . GLY A 1 101 ? 7.508 -3.683 7.342 1.00 79.06 101 GLY A N 1
ATOM 789 C CA . GLY A 1 101 ? 6.865 -2.372 7.209 1.00 79.06 101 GLY A CA 1
ATOM 790 C C . GLY A 1 101 ? 5.382 -2.381 7.600 1.00 79.06 101 GLY A C 1
ATOM 791 O O . GLY A 1 101 ? 4.886 -1.401 8.153 1.00 79.06 101 GLY A O 1
ATOM 792 N N . LEU A 1 102 ? 4.671 -3.497 7.407 1.00 75.06 102 LEU A N 1
ATOM 793 C CA . LEU A 1 102 ? 3.297 -3.664 7.892 1.00 75.06 102 LEU A CA 1
ATOM 794 C C . LEU A 1 102 ? 3.221 -3.807 9.425 1.00 75.06 102 LEU A C 1
ATOM 796 O O . LEU A 1 102 ? 2.213 -3.428 10.022 1.00 75.06 102 LEU A O 1
ATOM 800 N N . LYS A 1 103 ? 4.270 -4.319 10.083 1.00 75.00 103 LYS A N 1
ATOM 801 C CA . LYS A 1 103 ? 4.339 -4.381 11.555 1.00 75.00 103 LYS A CA 1
ATOM 802 C C . LYS A 1 103 ? 4.589 -2.999 12.162 1.00 75.00 103 LYS A C 1
ATOM 804 O O . LYS A 1 103 ? 4.005 -2.707 13.208 1.00 75.00 103 LYS A O 1
ATOM 809 N N . GLU A 1 104 ? 5.374 -2.141 11.498 1.00 74.12 104 GLU A N 1
ATOM 810 C CA . GLU A 1 104 ? 5.614 -0.744 11.916 1.00 74.12 104 GLU A CA 1
ATOM 811 C C . GLU A 1 104 ? 4.301 0.052 12.085 1.00 74.12 104 GLU A C 1
ATOM 813 O O . GLU A 1 104 ? 4.196 0.865 13.005 1.00 74.12 104 GLU A O 1
ATOM 818 N N . GLU A 1 105 ? 3.259 -0.250 11.299 1.00 66.06 105 GLU A N 1
ATOM 819 C CA . GLU A 1 105 ? 1.925 0.369 11.430 1.00 66.06 105 GLU A CA 1
ATOM 820 C C . GLU A 1 105 ? 1.219 0.087 12.762 1.00 66.06 105 GLU A C 1
ATOM 822 O O . GLU A 1 105 ? 0.379 0.871 13.196 1.00 66.06 105 GLU A O 1
ATOM 827 N N . SER A 1 106 ? 1.538 -1.033 13.415 1.00 67.81 106 SER A N 1
ATOM 828 C CA . SER A 1 106 ? 0.877 -1.476 14.654 1.00 67.81 106 SER A CA 1
ATOM 829 C C . SER A 1 106 ? 1.609 -1.066 15.938 1.00 67.81 106 SER A C 1
ATOM 831 O O . SER A 1 106 ? 1.183 -1.418 17.037 1.00 67.81 106 SER A O 1
ATOM 833 N N . GLY A 1 107 ? 2.736 -0.356 15.826 1.00 74.38 107 GLY A N 1
ATOM 834 C CA . GLY A 1 107 ? 3.574 -0.012 16.972 1.00 74.38 107 GLY A CA 1
ATOM 835 C C . GLY A 1 107 ? 3.051 1.185 17.770 1.00 74.38 107 GLY A C 1
ATOM 836 O O . GLY A 1 107 ? 2.708 2.209 17.197 1.00 74.38 107 GLY A O 1
ATOM 837 N N . PHE A 1 108 ? 3.118 1.131 19.103 1.00 77.94 108 PHE A N 1
ATOM 838 C CA . PHE A 1 108 ? 2.753 2.254 19.991 1.00 77.94 108 PHE A CA 1
ATOM 839 C C . PHE A 1 108 ? 3.434 3.593 19.620 1.00 77.94 108 PHE A C 1
ATOM 841 O O . PHE A 1 108 ? 2.835 4.662 19.715 1.00 77.94 108 PHE A O 1
ATOM 848 N N . LEU A 1 109 ? 4.675 3.548 19.118 1.00 73.38 109 LEU A N 1
ATOM 849 C CA . LEU A 1 109 ? 5.393 4.739 18.644 1.00 73.38 109 LEU A CA 1
ATOM 850 C C . LEU A 1 109 ? 4.702 5.415 17.436 1.00 73.38 109 LEU A C 1
ATOM 852 O O . LEU A 1 109 ? 4.805 6.629 17.283 1.00 73.38 109 LEU A O 1
ATOM 856 N N . ARG A 1 110 ? 3.966 4.657 16.609 1.00 72.56 110 ARG A N 1
ATOM 857 C CA . ARG A 1 110 ? 3.141 5.154 15.493 1.00 72.56 110 ARG A CA 1
ATOM 858 C C . ARG A 1 110 ? 1.996 6.023 16.010 1.00 72.56 110 ARG A C 1
ATOM 860 O O . ARG A 1 110 ? 1.812 7.135 15.525 1.00 72.56 110 ARG A O 1
ATOM 867 N N . GLU A 1 111 ? 1.272 5.543 17.022 1.00 76.94 111 GLU A N 1
ATOM 868 C CA . GLU A 1 111 ? 0.159 6.272 17.644 1.00 76.94 111 GLU A CA 1
ATOM 869 C C . GLU A 1 111 ? 0.634 7.583 18.281 1.00 76.94 111 GLU A C 1
ATOM 871 O O . GLU A 1 111 ? 0.025 8.626 18.053 1.00 76.94 111 GLU A O 1
ATOM 876 N N . VAL A 1 112 ? 1.759 7.554 19.007 1.00 80.31 112 VAL A N 1
ATOM 877 C CA . VAL A 1 112 ? 2.350 8.742 19.652 1.00 80.31 112 VAL A CA 1
ATOM 878 C C . VAL A 1 112 ? 2.827 9.787 18.632 1.00 80.31 112 VAL A C 1
ATOM 880 O O . VAL A 1 112 ? 2.646 10.983 18.853 1.00 80.31 112 VAL A O 1
ATOM 883 N N . LEU A 1 113 ? 3.409 9.376 17.501 1.00 75.25 113 LEU A N 1
ATOM 884 C CA . LEU A 1 113 ? 3.853 10.322 16.467 1.00 75.25 113 LEU A CA 1
ATOM 885 C C . LEU A 1 113 ? 2.699 10.874 15.616 1.00 75.25 113 LEU A C 1
ATOM 887 O O . LEU A 1 113 ? 2.780 12.016 15.173 1.00 75.25 113 LEU A O 1
ATOM 891 N N . ASN A 1 114 ? 1.615 10.113 15.430 1.00 73.75 114 ASN A N 1
ATOM 892 C CA . ASN A 1 114 ? 0.371 10.633 14.848 1.00 73.75 114 ASN A CA 1
ATOM 893 C C . ASN A 1 114 ? -0.309 11.661 15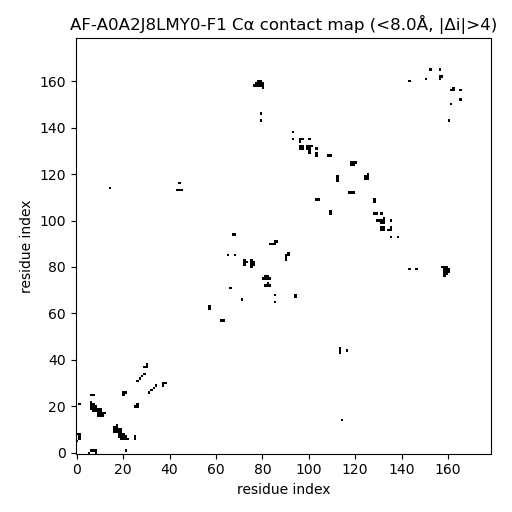.769 1.00 73.75 114 ASN A C 1
ATOM 895 O O . ASN A 1 114 ? -0.918 12.609 15.285 1.00 73.75 114 ASN A O 1
ATOM 899 N N . ALA A 1 115 ? -0.184 11.486 17.086 1.00 81.25 115 ALA A N 1
ATOM 900 C CA . ALA A 1 115 ? -0.729 12.382 18.105 1.00 81.25 115 ALA A CA 1
ATOM 901 C C . ALA A 1 115 ? -0.027 13.736 18.179 1.00 81.25 115 ALA A C 1
ATOM 903 O O . ALA A 1 115 ? -0.653 14.788 18.291 1.00 81.25 115 ALA A O 1
ATOM 904 N N . ILE A 1 116 ? 1.304 13.676 18.204 1.00 82.31 116 ILE A N 1
ATOM 905 C CA . ILE A 1 116 ? 2.188 14.790 18.525 1.00 82.31 116 ILE A CA 1
ATOM 906 C C . ILE A 1 116 ? 3.154 14.925 17.337 1.00 82.31 116 ILE A C 1
ATOM 908 O O . ILE A 1 116 ? 4.328 14.554 17.439 1.00 82.31 116 ILE A O 1
ATOM 912 N N . PRO A 1 117 ? 2.682 15.444 16.183 1.00 74.88 117 PRO A N 1
ATOM 913 C CA . PRO A 1 117 ? 3.463 15.476 14.945 1.00 74.88 117 PRO A CA 1
ATOM 914 C C . PRO A 1 117 ? 4.740 16.320 15.055 1.00 74.88 117 PRO A C 1
ATOM 916 O O . PRO A 1 117 ? 5.678 16.113 14.289 1.00 74.88 117 PRO A O 1
ATOM 919 N N . VAL A 1 118 ? 4.853 17.215 16.049 1.00 82.12 118 VAL A N 1
ATOM 920 C CA . VAL A 1 118 ? 6.105 17.940 16.324 1.00 82.12 118 VAL A CA 1
ATOM 921 C C . VAL A 1 118 ? 7.280 16.995 16.629 1.00 82.12 118 VAL A C 1
ATOM 923 O O . VAL A 1 118 ? 8.404 17.300 16.241 1.00 82.12 118 VAL A O 1
ATOM 926 N N . LEU A 1 119 ? 7.042 15.804 17.195 1.00 79.19 119 LEU A N 1
ATOM 927 C CA . LEU A 1 119 ? 8.089 14.801 17.445 1.00 79.19 119 LEU A CA 1
ATOM 928 C C . LEU A 1 119 ? 8.744 14.260 16.158 1.00 79.19 119 LEU A C 1
ATOM 930 O O . LEU A 1 119 ? 9.854 13.732 16.222 1.00 79.19 119 LEU A O 1
ATOM 934 N N . LEU A 1 120 ? 8.114 14.430 14.987 1.00 77.06 120 LEU A N 1
ATOM 935 C CA . LEU A 1 120 ? 8.708 14.085 13.688 1.00 77.06 120 LEU A CA 1
ATOM 936 C C . LEU A 1 120 ? 9.899 14.988 13.316 1.00 77.06 120 LEU A C 1
ATOM 938 O O . LEU A 1 120 ? 10.726 14.583 12.502 1.00 77.06 120 LEU A O 1
ATOM 942 N N . HIS A 1 121 ? 10.048 16.160 13.949 1.00 80.69 121 HIS A N 1
ATOM 943 C CA . HIS A 1 121 ? 11.222 17.026 13.774 1.00 80.69 121 HIS A CA 1
ATOM 944 C C . HIS A 1 121 ? 12.499 16.434 14.392 1.00 80.69 121 HIS A C 1
ATOM 946 O O . HIS A 1 121 ? 13.587 16.938 14.133 1.00 80.69 121 HIS A O 1
ATOM 952 N N . ILE A 1 122 ? 12.394 15.372 15.203 1.00 83.69 122 ILE A N 1
ATOM 953 C CA . ILE A 1 122 ? 13.538 14.669 15.791 1.00 83.69 122 ILE A CA 1
ATOM 954 C C . ILE A 1 122 ? 13.988 13.575 14.804 1.00 83.69 122 ILE A C 1
ATOM 956 O O . ILE A 1 122 ? 13.317 12.537 14.709 1.00 83.69 122 ILE A O 1
ATOM 960 N N . PRO A 1 123 ? 15.132 13.724 14.098 1.00 75.75 123 PRO A N 1
ATOM 961 C CA . PRO A 1 123 ? 15.485 12.830 12.989 1.00 75.75 123 PRO A CA 1
ATOM 962 C C . PRO A 1 123 ? 15.653 11.368 13.416 1.00 75.75 123 PRO A C 1
ATOM 964 O O . PRO A 1 123 ? 15.333 10.455 12.660 1.00 75.75 123 PRO A O 1
ATOM 967 N N . ALA A 1 124 ? 16.0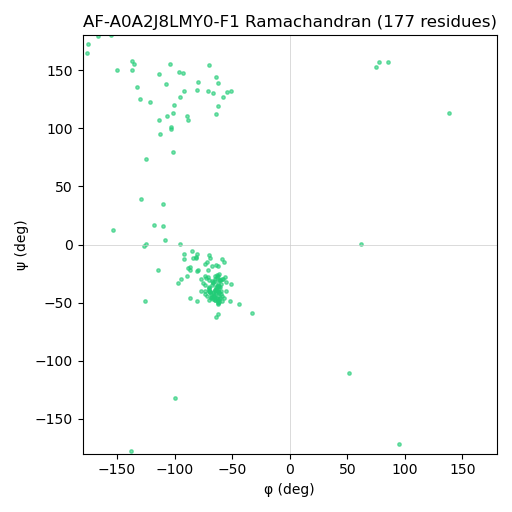90 11.131 14.658 1.00 78.31 124 ALA A N 1
ATOM 968 C CA . ALA A 1 124 ? 16.232 9.791 15.223 1.00 78.31 124 ALA A CA 1
ATOM 969 C C . ALA A 1 124 ? 14.886 9.063 15.422 1.00 78.31 124 ALA A C 1
ATOM 971 O O . ALA A 1 124 ? 14.832 7.843 15.274 1.00 78.31 124 ALA A O 1
ATOM 972 N N . LEU A 1 125 ? 13.795 9.780 15.726 1.00 72.38 125 LEU A N 1
ATOM 973 C CA . LEU A 1 125 ? 12.461 9.183 15.875 1.00 72.38 125 LEU A CA 1
ATOM 974 C C . LEU A 1 125 ? 11.814 8.949 14.504 1.00 72.38 125 LEU A C 1
ATOM 976 O O . LEU A 1 125 ? 11.393 7.830 14.206 1.00 72.38 125 LEU A O 1
ATOM 980 N N . ALA A 1 126 ? 11.832 9.961 13.631 1.00 71.88 126 ALA A N 1
ATOM 981 C CA . ALA A 1 126 ? 11.314 9.866 12.262 1.00 71.88 126 ALA A CA 1
ATOM 982 C C . ALA A 1 126 ? 12.107 8.884 11.370 1.00 71.88 126 ALA A C 1
ATOM 984 O O . ALA A 1 126 ? 11.574 8.312 10.415 1.00 71.88 126 ALA A O 1
ATOM 985 N N . GLY A 1 127 ? 13.391 8.668 11.664 1.00 73.44 127 GLY A N 1
ATOM 986 C CA . GLY A 1 127 ? 14.221 7.646 11.027 1.00 73.44 127 GLY A CA 1
ATOM 987 C C . GLY A 1 127 ? 13.920 6.228 11.514 1.00 73.44 127 GLY A C 1
ATOM 988 O O . GLY A 1 127 ? 14.005 5.292 10.727 1.00 73.44 127 GLY A O 1
ATOM 989 N N . LYS A 1 128 ? 13.540 6.059 12.789 1.00 76.62 128 LYS A N 1
ATOM 990 C CA . LYS A 1 128 ? 13.354 4.742 13.419 1.00 76.62 128 LYS A CA 1
ATOM 991 C C . LYS A 1 128 ? 11.942 4.168 13.277 1.00 76.62 128 LYS A C 1
ATOM 993 O O . LYS A 1 128 ? 11.813 2.950 13.314 1.00 76.62 128 LYS A O 1
ATOM 998 N N . VAL A 1 129 ? 10.908 5.004 13.144 1.00 74.75 129 VAL A N 1
ATOM 999 C CA . VAL A 1 129 ? 9.506 4.535 13.139 1.00 74.75 129 VAL A CA 1
ATOM 1000 C C . VAL A 1 129 ? 9.027 3.969 11.793 1.00 74.75 129 VAL A C 1
ATOM 1002 O O . VAL A 1 129 ? 8.082 3.193 11.787 1.00 74.75 129 VAL A O 1
ATOM 1005 N N . LEU A 1 130 ? 9.671 4.341 10.679 1.00 76.06 130 LEU A N 1
ATOM 1006 C CA . LEU A 1 130 ? 9.358 3.862 9.321 1.00 76.06 130 LEU A CA 1
ATOM 1007 C C . LEU A 1 130 ? 10.606 3.356 8.585 1.00 76.06 130 LEU A C 1
ATOM 1009 O O . LEU A 1 130 ? 10.826 3.672 7.413 1.00 76.06 130 LEU A O 1
ATOM 1013 N N . ARG A 1 131 ? 11.502 2.658 9.283 1.00 81.94 131 ARG A N 1
ATOM 1014 C CA . ARG A 1 131 ? 12.785 2.250 8.689 1.00 81.94 131 ARG A CA 1
ATOM 1015 C C . ARG A 1 131 ? 12.591 1.162 7.633 1.00 81.94 131 ARG A C 1
ATOM 1017 O O . ARG A 1 131 ? 13.272 1.201 6.611 1.00 81.94 131 ARG A O 1
ATOM 1024 N N . PHE A 1 132 ? 11.657 0.234 7.846 1.00 84.50 132 PHE A N 1
ATOM 1025 C CA . PHE A 1 132 ? 11.384 -0.837 6.889 1.00 84.50 132 PHE A CA 1
ATOM 1026 C C .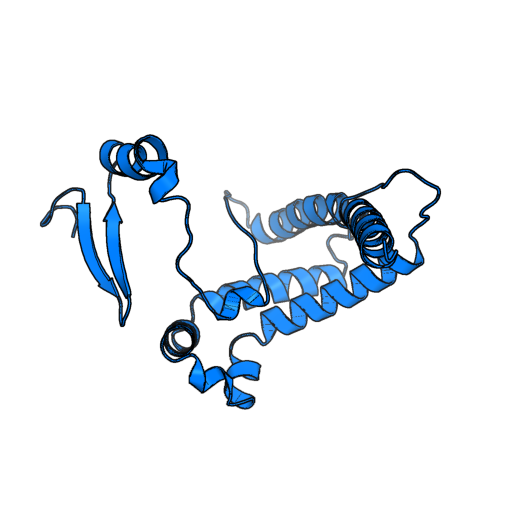 PHE A 1 132 ? 10.574 -0.315 5.705 1.00 84.50 132 PHE A C 1
ATOM 1028 O O . PHE A 1 132 ? 10.919 -0.614 4.565 1.00 84.50 132 PHE A O 1
ATOM 1035 N N . GLN A 1 133 ? 9.592 0.559 5.947 1.00 75.19 133 GLN A N 1
ATOM 1036 C CA . GLN A 1 133 ? 8.849 1.222 4.868 1.00 75.19 133 GLN A CA 1
ATOM 1037 C C . GLN A 1 133 ? 9.747 2.114 3.989 1.00 75.19 133 GLN A C 1
ATOM 1039 O O . GLN A 1 133 ? 9.625 2.087 2.766 1.00 75.19 133 GLN A O 1
ATOM 1044 N N . LYS A 1 134 ? 10.705 2.849 4.577 1.00 84.12 134 LYS A N 1
ATOM 1045 C CA . LYS A 1 134 ? 11.718 3.597 3.808 1.00 84.12 134 LYS A CA 1
ATOM 1046 C C . LYS A 1 134 ? 12.600 2.671 2.972 1.00 84.12 134 LYS A C 1
ATOM 1048 O O . LYS A 1 134 ? 12.759 2.917 1.784 1.00 84.12 134 LYS A O 1
ATOM 1053 N N . ALA A 1 135 ? 13.127 1.595 3.560 1.00 86.62 135 ALA A N 1
ATOM 1054 C CA . ALA A 1 135 ? 13.954 0.630 2.834 1.00 86.62 135 ALA A CA 1
ATOM 1055 C C . ALA A 1 135 ? 13.188 -0.073 1.694 1.00 86.62 135 ALA A C 1
ATOM 1057 O O . ALA A 1 135 ? 13.763 -0.318 0.635 1.00 86.62 135 ALA A O 1
ATOM 1058 N N . PHE A 1 136 ? 11.895 -0.355 1.890 1.00 85.75 136 PHE A N 1
ATOM 1059 C CA . PHE A 1 136 ? 10.999 -0.872 0.856 1.00 85.75 136 PHE A CA 1
ATOM 1060 C C . PHE A 1 136 ? 10.846 0.120 -0.307 1.00 85.75 136 PHE A C 1
ATOM 1062 O O . PHE A 1 136 ? 11.052 -0.260 -1.457 1.00 85.75 136 PHE A O 1
ATOM 1069 N N . LEU A 1 137 ? 10.561 1.397 -0.015 1.00 81.94 137 LEU A N 1
ATOM 1070 C CA . LEU A 1 137 ? 10.471 2.444 -1.038 1.00 81.94 137 LEU A CA 1
ATOM 1071 C C . LEU A 1 137 ? 11.792 2.641 -1.791 1.00 81.94 137 LEU A C 1
ATOM 1073 O O . LEU A 1 137 ? 11.763 2.743 -3.010 1.00 81.94 137 LEU A O 1
ATOM 1077 N N . THR A 1 138 ? 12.945 2.628 -1.112 1.00 89.06 138 THR A N 1
ATOM 1078 C CA . THR A 1 138 ? 14.259 2.697 -1.780 1.00 89.06 138 THR A CA 1
ATOM 1079 C C . THR A 1 138 ? 14.461 1.533 -2.753 1.00 89.06 138 THR A C 1
ATOM 1081 O O . THR A 1 138 ? 14.949 1.737 -3.858 1.00 89.06 138 THR A O 1
ATOM 1084 N N . GLN A 1 139 ? 14.039 0.319 -2.389 1.00 87.56 139 GLN A N 1
ATOM 1085 C CA . GLN A 1 139 ? 14.152 -0.830 -3.287 1.00 87.56 139 GLN A CA 1
ATOM 1086 C C . GLN A 1 139 ? 13.129 -0.791 -4.442 1.00 87.56 139 GLN A C 1
ATOM 1088 O O . GLN A 1 139 ? 13.401 -1.320 -5.519 1.00 87.56 139 GLN A O 1
ATOM 1093 N N . LEU A 1 140 ? 11.968 -0.150 -4.262 1.00 85.38 140 LEU A N 1
ATOM 1094 C CA . LEU A 1 140 ? 11.067 0.163 -5.377 1.00 85.38 140 LEU A CA 1
ATOM 1095 C C . LEU A 1 140 ? 11.643 1.244 -6.300 1.00 85.38 140 LEU A C 1
ATOM 1097 O O . LEU A 1 140 ? 11.485 1.127 -7.509 1.00 85.38 140 LEU A O 1
ATOM 1101 N N . ASP A 1 141 ? 12.328 2.254 -5.766 1.00 87.06 141 ASP A N 1
ATOM 1102 C CA . ASP A 1 141 ? 12.956 3.328 -6.546 1.00 87.06 141 ASP A CA 1
ATOM 1103 C C . ASP A 1 141 ? 14.075 2.797 -7.461 1.00 87.06 141 ASP A C 1
ATOM 1105 O O . ASP A 1 141 ? 14.149 3.163 -8.634 1.00 87.06 141 ASP A O 1
ATOM 1109 N N . GLU A 1 142 ? 14.868 1.828 -6.983 1.00 89.00 142 GLU A N 1
ATOM 1110 C CA . GLU A 1 142 ? 15.813 1.063 -7.816 1.00 89.00 142 GLU A CA 1
ATOM 1111 C C . GLU A 1 142 ? 15.099 0.367 -8.993 1.00 89.00 142 GLU A C 1
ATOM 1113 O O . GLU A 1 142 ? 15.544 0.461 -10.138 1.00 89.00 142 GLU A O 1
ATOM 1118 N N . LEU A 1 143 ? 13.960 -0.290 -8.739 1.00 86.56 143 LEU A N 1
ATOM 1119 C CA . LEU A 1 143 ? 13.178 -0.993 -9.765 1.00 86.56 143 LEU A CA 1
ATOM 1120 C C . LEU A 1 143 ? 12.487 -0.040 -10.752 1.00 86.56 143 LEU A C 1
ATOM 1122 O O . LEU A 1 143 ? 12.429 -0.336 -11.944 1.00 86.56 143 LEU A O 1
ATOM 1126 N N . LEU A 1 144 ? 11.978 1.099 -10.280 1.00 86.56 144 LEU A N 1
ATOM 1127 C CA . LEU A 1 144 ? 11.404 2.152 -11.121 1.00 86.56 144 LEU A CA 1
ATOM 1128 C C . LEU A 1 144 ? 12.486 2.824 -11.975 1.00 86.56 144 LEU A C 1
ATOM 1130 O O . LEU A 1 144 ? 12.234 3.147 -13.134 1.00 86.56 144 LEU A O 1
ATOM 1134 N N . THR A 1 145 ? 13.700 2.972 -11.442 1.00 88.31 145 THR A N 1
ATOM 1135 C CA . THR A 1 145 ? 14.858 3.484 -12.182 1.00 88.31 145 THR A CA 1
ATOM 1136 C C . THR A 1 145 ? 15.319 2.496 -13.256 1.00 88.31 145 THR A C 1
ATOM 1138 O O . THR A 1 145 ? 15.496 2.917 -14.398 1.00 88.31 145 THR A O 1
ATOM 1141 N N . GLU A 1 146 ? 15.442 1.193 -12.946 1.00 87.44 146 GLU A N 1
ATOM 1142 C CA . GLU A 1 146 ? 15.664 0.136 -13.957 1.00 87.44 146 GLU A CA 1
ATOM 1143 C C . GLU A 1 146 ? 14.617 0.245 -15.077 1.00 87.44 146 GLU A C 1
ATOM 1145 O O . GLU A 1 146 ? 14.957 0.269 -16.259 1.00 87.44 146 GLU A O 1
ATOM 1150 N N . HIS A 1 147 ? 13.342 0.352 -14.699 1.00 85.44 147 HIS A N 1
ATOM 1151 C CA . HIS A 1 147 ? 12.228 0.376 -15.636 1.00 85.44 147 HIS A CA 1
ATOM 1152 C C . HIS A 1 147 ? 12.248 1.620 -16.535 1.00 85.44 147 HIS A C 1
ATOM 1154 O O . HIS A 1 147 ? 12.153 1.493 -17.756 1.00 85.44 147 HIS A O 1
ATOM 1160 N N . ARG A 1 148 ? 12.471 2.813 -15.969 1.00 84.75 148 ARG A N 1
ATOM 1161 C CA . ARG A 1 148 ? 12.528 4.080 -16.715 1.00 84.75 148 ARG A CA 1
ATOM 1162 C C . ARG A 1 148 ? 13.605 4.086 -17.808 1.00 84.75 148 ARG A C 1
ATOM 1164 O O . ARG A 1 148 ? 13.407 4.731 -18.830 1.00 84.75 148 ARG A O 1
ATOM 1171 N N . MET A 1 149 ? 14.704 3.347 -17.635 1.00 86.00 149 MET A N 1
ATOM 1172 C CA . MET A 1 149 ? 15.740 3.188 -18.672 1.00 86.00 149 MET A CA 1
ATOM 1173 C C . MET A 1 149 ? 15.311 2.277 -19.838 1.00 86.00 149 MET A C 1
ATOM 1175 O O . MET A 1 149 ? 15.948 2.286 -20.887 1.00 86.00 149 MET A O 1
ATOM 1179 N N . THR A 1 150 ? 14.256 1.479 -19.657 1.00 86.94 150 THR A N 1
ATOM 1180 C CA . THR A 1 150 ? 13.711 0.527 -20.649 1.00 86.94 150 THR A CA 1
ATOM 1181 C C . THR A 1 150 ? 12.366 0.956 -21.248 1.00 86.94 150 THR A C 1
ATOM 1183 O O . THR A 1 150 ? 11.759 0.197 -22.012 1.00 86.94 150 THR A O 1
ATOM 1186 N N . TRP A 1 151 ? 11.894 2.150 -20.885 1.00 86.00 151 TRP A N 1
ATOM 1187 C CA . TRP A 1 151 ? 10.654 2.746 -21.370 1.00 86.00 151 TRP A CA 1
ATOM 1188 C C . TRP A 1 151 ? 10.859 3.383 -22.751 1.00 86.00 151 TRP A C 1
ATOM 1190 O O . TRP A 1 151 ? 11.814 4.130 -22.959 1.00 86.00 151 TRP A O 1
ATOM 1200 N N . ASP A 1 152 ? 9.949 3.097 -23.685 1.00 87.69 152 ASP A N 1
ATOM 1201 C CA . ASP A 1 152 ? 9.886 3.733 -25.004 1.00 87.69 152 ASP A CA 1
ATOM 1202 C C . ASP A 1 152 ? 8.601 4.581 -25.102 1.00 87.69 152 ASP A C 1
ATOM 1204 O O . ASP A 1 152 ? 7.511 4.012 -25.221 1.00 87.69 152 ASP A O 1
ATOM 1208 N N . PRO A 1 153 ? 8.688 5.926 -25.069 1.00 84.69 153 PRO A N 1
ATOM 1209 C CA . PRO A 1 153 ? 7.519 6.803 -25.135 1.00 84.69 153 PRO A CA 1
ATOM 1210 C C . PRO A 1 153 ? 6.840 6.822 -26.517 1.00 84.69 153 PRO A C 1
ATOM 1212 O O . PRO A 1 153 ? 5.756 7.388 -26.649 1.00 84.69 153 PRO A O 1
ATOM 1215 N N . ALA A 1 154 ? 7.442 6.223 -27.556 1.00 86.12 154 ALA A N 1
ATOM 1216 C CA . ALA A 1 154 ? 6.825 6.104 -28.878 1.00 86.12 154 ALA A CA 1
ATOM 1217 C C . ALA A 1 154 ? 5.835 4.925 -28.986 1.00 86.12 154 ALA A C 1
ATOM 1219 O O . ALA A 1 154 ? 5.095 4.838 -29.969 1.00 86.12 154 ALA A O 1
ATOM 1220 N N . GLN A 1 155 ? 5.818 4.017 -28.004 1.00 87.94 155 GLN A N 1
ATOM 1221 C CA . GLN A 1 155 ? 4.935 2.849 -27.959 1.00 87.94 155 GLN A CA 1
ATOM 1222 C C . GLN A 1 155 ? 3.777 3.049 -26.965 1.00 87.94 155 GLN A C 1
ATOM 1224 O O . GLN A 1 155 ? 3.895 3.829 -26.017 1.00 87.94 155 GLN A O 1
ATOM 1229 N N . PRO A 1 156 ? 2.635 2.355 -27.143 1.00 88.69 156 PRO A N 1
ATOM 1230 C CA . PRO A 1 156 ? 1.570 2.362 -26.145 1.00 88.69 156 PRO A CA 1
ATOM 1231 C C . PRO A 1 156 ? 2.067 1.764 -24.810 1.00 88.69 156 PRO A C 1
ATOM 1233 O O . PRO A 1 156 ? 2.743 0.732 -24.842 1.00 88.69 156 PRO A O 1
ATOM 1236 N N . PRO A 1 157 ? 1.705 2.351 -23.649 1.00 89.75 157 PRO A N 1
ATOM 1237 C CA . PRO A 1 157 ? 2.133 1.858 -22.341 1.00 89.75 157 PRO A CA 1
ATOM 1238 C C . PRO A 1 157 ? 1.797 0.383 -22.104 1.00 89.75 157 PRO A C 1
ATOM 1240 O O . PRO A 1 157 ? 0.659 -0.051 -22.299 1.00 89.75 157 PRO A O 1
ATOM 1243 N N . ARG A 1 158 ? 2.794 -0.375 -21.650 1.00 88.25 158 ARG A N 1
ATOM 1244 C CA . ARG A 1 158 ? 2.731 -1.820 -21.389 1.00 88.25 158 ARG A CA 1
ATOM 1245 C C . ARG A 1 158 ? 2.212 -2.139 -19.986 1.00 88.25 158 ARG A C 1
ATOM 1247 O O . ARG A 1 158 ? 1.699 -3.233 -19.755 1.00 88.25 158 ARG A O 1
ATOM 1254 N N . ASP A 1 159 ? 2.320 -1.181 -19.070 1.00 91.44 159 ASP A N 1
ATOM 1255 C CA . ASP A 1 159 ? 1.943 -1.293 -17.662 1.00 91.44 159 ASP A CA 1
ATOM 1256 C C . ASP A 1 159 ? 1.619 0.074 -17.031 1.00 91.44 159 ASP A C 1
ATOM 1258 O O . ASP A 1 159 ? 1.637 1.125 -17.681 1.00 91.44 159 ASP A O 1
ATOM 1262 N N . LEU A 1 160 ? 1.265 0.048 -15.743 1.00 88.00 160 LEU A N 1
ATOM 1263 C CA . LEU A 1 160 ? 0.819 1.223 -15.003 1.00 88.00 160 LEU A CA 1
ATOM 1264 C C . LEU A 1 160 ? 1.948 2.232 -14.733 1.00 88.00 160 LEU A C 1
ATOM 1266 O O . LEU A 1 160 ? 1.656 3.427 -14.690 1.00 88.00 160 LEU A O 1
ATOM 1270 N N . THR A 1 161 ? 3.210 1.809 -14.586 1.00 88.88 161 THR A N 1
ATOM 1271 C CA . THR A 1 161 ? 4.335 2.749 -14.434 1.00 88.88 161 THR A CA 1
ATOM 1272 C C . THR A 1 161 ? 4.548 3.540 -15.720 1.00 88.88 161 THR A C 1
ATOM 1274 O O . THR A 1 161 ? 4.627 4.766 -15.656 1.00 88.88 161 THR A O 1
ATOM 1277 N N . GLU A 1 162 ? 4.563 2.889 -16.885 1.00 90.38 162 GLU A N 1
ATOM 1278 C CA . GLU A 1 162 ? 4.675 3.592 -18.171 1.00 90.38 162 GLU A CA 1
ATOM 1279 C C . GLU A 1 162 ? 3.482 4.528 -18.425 1.00 90.38 162 GLU A C 1
ATOM 1281 O O . GLU A 1 162 ? 3.661 5.661 -18.874 1.00 90.38 162 GLU A O 1
ATOM 1286 N N . ALA A 1 163 ? 2.262 4.097 -18.082 1.00 88.12 163 ALA A N 1
ATOM 1287 C CA . ALA A 1 163 ? 1.064 4.923 -18.228 1.00 88.12 163 ALA A CA 1
ATOM 1288 C C . ALA A 1 163 ? 1.102 6.167 -17.321 1.00 88.12 163 ALA A C 1
ATOM 1290 O O . ALA A 1 163 ? 0.707 7.255 -17.745 1.00 88.12 163 ALA A O 1
ATOM 1291 N N . PHE A 1 164 ? 1.608 6.025 -16.092 1.00 88.81 164 PHE A N 1
ATOM 1292 C CA . PHE A 1 164 ? 1.772 7.132 -15.152 1.00 88.81 164 PHE A CA 1
ATOM 1293 C C . PHE A 1 164 ? 2.863 8.116 -15.603 1.00 88.81 164 PHE A C 1
ATOM 1295 O O . PHE A 1 164 ? 2.648 9.325 -15.540 1.00 88.81 164 PHE A O 1
ATOM 1302 N N . LEU A 1 165 ? 3.994 7.622 -16.123 1.00 86.88 165 LEU A N 1
ATOM 1303 C CA . LEU A 1 165 ? 5.060 8.458 -16.692 1.00 86.88 165 LEU A CA 1
ATOM 1304 C C . LEU A 1 165 ? 4.567 9.272 -17.899 1.00 86.88 165 LEU A C 1
ATOM 1306 O O . LEU A 1 165 ? 4.770 10.485 -17.943 1.00 86.88 165 LEU A O 1
ATOM 1310 N N . ALA A 1 166 ? 3.855 8.633 -18.831 1.00 88.12 166 ALA A N 1
ATOM 1311 C CA . ALA A 1 166 ? 3.279 9.309 -19.993 1.00 88.12 166 ALA A CA 1
ATOM 1312 C C . ALA A 1 166 ? 2.251 10.386 -19.600 1.00 88.12 166 ALA A C 1
ATOM 1314 O O . ALA A 1 166 ? 2.141 11.416 -20.263 1.00 88.12 166 ALA A O 1
ATOM 1315 N N . GLU A 1 167 ? 1.491 10.175 -18.522 1.00 88.06 167 GLU A N 1
ATOM 1316 C CA . GLU A 1 167 ? 0.576 11.190 -17.998 1.00 88.06 167 GLU A CA 1
ATOM 1317 C C . GLU A 1 167 ? 1.343 12.341 -17.325 1.00 88.06 167 GLU A C 1
ATOM 1319 O O . GLU A 1 167 ? 1.077 13.502 -17.629 1.00 88.06 167 GLU A O 1
ATOM 1324 N N . MET A 1 168 ? 2.363 12.053 -16.506 1.00 86.12 168 MET A N 1
ATOM 1325 C CA . MET A 1 168 ? 3.229 13.084 -15.914 1.00 86.12 168 MET A CA 1
ATOM 1326 C C . MET A 1 168 ? 3.869 14.002 -16.966 1.00 86.12 168 MET A C 1
ATOM 1328 O O . MET A 1 168 ? 3.926 15.212 -16.748 1.00 86.12 168 MET A O 1
ATOM 1332 N N . GLU A 1 169 ? 4.319 13.468 -18.106 1.00 84.81 169 GLU A N 1
ATOM 1333 C CA . GLU A 1 169 ? 4.883 14.288 -19.186 1.00 84.81 169 GLU A CA 1
ATOM 1334 C C . GLU A 1 169 ? 3.842 15.207 -19.838 1.00 84.81 169 GLU A C 1
ATOM 1336 O O . GLU A 1 169 ? 4.133 16.385 -20.057 1.00 84.81 169 GLU A O 1
ATOM 1341 N N . LYS A 1 170 ? 2.608 14.733 -20.077 1.00 85.94 170 LYS A N 1
ATOM 1342 C CA . LYS A 1 170 ? 1.514 15.598 -20.565 1.00 85.94 170 LYS A CA 1
ATOM 1343 C C . LYS A 1 170 ? 1.243 16.742 -19.595 1.00 85.94 170 LYS A C 1
ATOM 1345 O O . LYS A 1 170 ? 1.205 17.893 -20.021 1.00 85.94 170 LYS A O 1
ATOM 1350 N N . TRP A 1 171 ? 1.103 16.430 -18.304 1.00 80.00 171 TRP A N 1
ATOM 1351 C CA . TRP A 1 171 ? 0.865 17.422 -17.252 1.00 80.00 171 TRP A CA 1
ATOM 1352 C C . TRP A 1 171 ? 2.001 18.446 -17.169 1.00 80.00 171 TRP A C 1
ATOM 1354 O O . TRP A 1 171 ? 1.749 19.649 -17.085 1.00 80.00 171 TRP A O 1
ATOM 1364 N N . TRP A 1 172 ? 3.253 17.988 -17.257 1.00 77.19 172 TRP A N 1
ATOM 1365 C CA . TRP A 1 172 ? 4.422 18.863 -17.288 1.00 77.19 172 TRP A CA 1
ATOM 1366 C C . TRP A 1 172 ? 4.401 19.809 -18.494 1.00 77.19 172 TRP A C 1
ATOM 1368 O O . TRP A 1 172 ? 4.607 21.012 -18.328 1.00 77.19 172 TRP A O 1
ATOM 1378 N N . LEU A 1 173 ? 4.092 19.300 -19.691 1.00 78.94 173 LEU A N 1
ATOM 1379 C CA . LEU A 1 173 ? 3.985 20.102 -20.912 1.00 78.94 173 LEU A CA 1
ATOM 1380 C C . LEU A 1 173 ? 2.844 21.128 -20.834 1.00 78.94 173 LEU A C 1
ATOM 1382 O O . LEU A 1 173 ? 3.053 22.284 -21.198 1.00 78.94 173 LEU A O 1
ATOM 1386 N N . THR A 1 174 ? 1.673 20.756 -20.305 1.00 77.94 174 THR A N 1
ATOM 1387 C CA . THR A 1 174 ? 0.547 21.694 -20.136 1.00 77.94 174 THR A CA 1
ATOM 1388 C C . THR A 1 174 ? 0.814 22.785 -19.101 1.00 77.94 174 THR A C 1
ATOM 1390 O O . THR A 1 174 ? 0.328 23.897 -19.267 1.00 77.94 174 THR A O 1
ATOM 1393 N N . CYS A 1 175 ? 1.597 22.500 -18.056 1.00 73.88 175 CYS A N 1
ATOM 1394 C CA . CYS A 1 175 ? 1.938 23.479 -17.018 1.00 73.88 175 CYS A CA 1
ATOM 1395 C C . CYS A 1 175 ? 3.163 24.345 -17.363 1.00 73.88 175 CYS A C 1
ATOM 1397 O O . CYS A 1 175 ? 3.341 25.404 -16.766 1.00 73.88 175 CYS A O 1
ATOM 1399 N N . SER A 1 176 ? 4.014 23.905 -18.298 1.00 63.78 176 SER A N 1
ATOM 1400 C CA . SER A 1 176 ? 5.253 24.608 -18.681 1.00 63.78 176 SER A CA 1
ATOM 1401 C C . SER A 1 176 ? 5.086 25.578 -19.856 1.00 63.78 176 SER A C 1
ATOM 1403 O O . SER A 1 176 ? 6.020 26.315 -20.171 1.00 63.78 176 SER A O 1
ATOM 1405 N N . LEU A 1 177 ? 3.925 25.583 -20.516 1.00 51.81 177 LEU A N 1
ATOM 1406 C CA . LEU A 1 177 ? 3.579 26.555 -21.551 1.00 51.81 177 LEU A CA 1
ATOM 1407 C C . LEU A 1 177 ? 2.913 27.782 -20.899 1.00 51.81 177 LEU A C 1
ATOM 1409 O O . LEU A 1 177 ? 1.786 27.656 -20.417 1.00 51.81 177 LEU A O 1
ATOM 1413 N N . PRO A 1 178 ? 3.558 28.965 -20.871 1.00 56.06 178 PRO A N 1
ATOM 1414 C CA . PRO A 1 178 ? 2.867 30.191 -20.495 1.00 56.06 178 PRO A CA 1
ATOM 1415 C C . PRO A 1 178 ? 1.822 30.531 -21.567 1.00 56.06 178 PRO A C 1
ATOM 1417 O O . PRO A 1 178 ? 2.134 30.514 -22.761 1.00 56.06 178 PRO A O 1
ATOM 1420 N N . GLY A 1 179 ? 0.593 30.811 -21.126 1.00 50.69 179 GLY A N 1
ATOM 1421 C CA . GLY A 1 179 ? -0.480 31.359 -21.965 1.00 50.69 179 GLY A CA 1
ATOM 1422 C C . GLY A 1 179 ? -0.332 32.854 -22.225 1.00 50.69 179 GLY A C 1
ATOM 1423 O O . GLY A 1 179 ? 0.363 33.522 -21.425 1.00 50.69 179 GLY A O 1
#

Nearest PDB structures (foldseek):
  5tfu-assembly3_C  TM=9.125E-01  e=3.763E-21  Homo sapiens
  6csb-assembly4_D  TM=9.120E-01  e=4.752E-21  Homo sapiens
  4xry-assembly3_C  TM=9.154E-01  e=6.743E-21  Homo sapiens
  4wnu-assembly1_A  TM=9.073E-01  e=6.001E-21  Homo sapiens
  5tfu-assembly1_A  TM=9.099E-01  e=1.927E-20  Homo sapiens

Secondary structure (DSSP, 8-state):
-HHHH-SEEEEEETTEEEEEE-SHHHHHIIIIITHHHH------GGGGGT---------SSS-HHHHHHHHHHHHHHHHSS----TT-HHHHHHHHHHHHHHHHTTSHHHHHHHH-GGGGGSHHHHHHTTHHHHHHHHHHHHHHHHHHTT--TTSPPSSHHHHHHHHHHHHHHHHHS--

Sequence (179 aa):
LRRRFGDVFSLQLAWTPVVVLNGLAAVREALVTHGEDTADRPPVPITQILGFGPRSQGRPFRPNGLLDKAVSNVIASLTCGRRFEYDDPRFLRLLDLAQEGLKEESGFLREVLNAIPVLLHIPALAGKVLRFQKAFLTQLDELLTEHRMTWDPAQPPRDLTEAFLAEMEKWWLTCSLPG

Mean predicted aligned error: 12.08 Å

Foldseek 3Di:
DCVVAHQWDWDDDPPDIDIHHHDDVRCCCCCPVVVVVRVDDDDQVVCVVPDDDYYDDDDDDVCCLVCLQVVVQVVCCAAQVGHDDSPPVLSVLLSVLVVVQVVLCVDPLSVVCSVPVVCCVPVVSVCPSRVSVVVNVVSVVVSLVVRVVVDDLVDDDSHDSNVVVNVVVVVVVVVVDDD

Radius of gyration: 21.13 Å; Cα contacts (8 Å, |Δi|>4): 120; chains: 1; bounding box: 45×56×56 Å

InterPro domains:
  IPR001128 Cytochrome P450 [PF00067] (1-51)
  IPR001128 Cytochrome P450 [PF00067] (58-168)
  IPR002401 Cytochrome P450, E-class, group I [PR00463] (2-21)
  IPR002401 Cytochrome P450, E-class, group I [PR00463] (26-47)
  IPR008069 Cytochrome P450, E-class, group I, CYP2D-like [PR01686] (66-78)
  IPR008069 Cytochrome P450, E-class, group I, CYP2D-like [PR01686] (112-125)
  IPR036396 Cytochrome P450 superfamily [G3DSA:1.10.630.10] (1-172)
  IPR036396 Cytochrome P450 superfamily [SSF48264] (1-170)
  IPR050182 Cytochrome P450 family 2 [PTHR24300] (59-170)

pLDDT: mean 74.24, std 14.62, range [27.14, 91.44]

Solvent-accessible surface area (backbone atoms only — not comparable to full-atom values): 10784 Å² total; per-residue (Å²): 107,53,97,81,58,45,50,61,43,80,45,72,58,88,91,46,80,43,76,47,70,43,61,71,66,52,45,41,45,43,65,60,74,38,27,90,84,54,70,74,74,84,89,51,76,77,44,81,79,68,79,84,88,87,92,86,91,91,79,89,73,81,44,58,77,58,46,55,47,50,52,50,31,52,49,33,36,45,42,66,60,41,71,70,60,87,82,35,67,68,54,51,49,49,52,51,26,48,56,54,28,58,51,40,72,74,36,72,68,46,56,54,42,63,72,42,57,72,56,54,76,40,63,73,53,53,51,62,61,46,45,37,47,50,54,33,49,52,56,48,49,55,52,51,52,58,46,60,78,71,61,60,91,92,53,83,63,81,24,49,47,51,44,50,51,58,47,51,51,51,54,49,54,66,72,68,54,85,130